Protein AF-A0A951CAH0-F1 (afdb_monomer_lite)

Foldseek 3Di:
DDDDDDDDDDDDDDDDDDDDDDDDDDDDDDDDDDDDDDDDDPPPPPPPPPPDDDDDDPDDDDPDDDDDDDDDDPVVVVVVVVVVVVSVVVVVVVVVVVVVVVVVVVVVVVVVVVVVVVVVVPPCVVVCVVFWDFCCCDDPNRHDRDIGGPPDDDFFDPPCPDQCSVVFQALGSEAEAPPQEAAPDPDDDPCQAFRREHQEYHEDYNETEGRQETCEYEYEYNEYEYHYHWYDPYDYHHYTYDD

pLDDT: mean 74.67, std 26.77, range [26.89, 98.25]

Radius of gyration: 37.33 Å; chains: 1; bounding box: 72×70×106 Å

Secondary structure (DSSP, 8-state):
--------------------------------------------TTS-----S-S--------PPPP------TTHHHHHHHHHHHHHHHHHHHHHHHHHHHHHHHHHHHHHHHHHHHHHHT-GGGGGTTTEEEE-S-BTTBPSPEEEE-SS------SSSSTTGGGS--S-S-EEES--PPPSSS----TTTSB--BS-EEESSS-EE-TT-BS-EEESBS-EE-STT-EE-SSBS-EE---

Sequence (243 aa):
MHERELNCATIEVVSKVGISGRAADGIKRGSQTEEKGCYWRIASSAILGCLMAVGLLVALIAPLPASADDDKDSGNGRRDNDKGIRAEIAALKGQVAALQEQVNSLQSSNTALQKQLATVQSNHALLLGPFVNVDPNPEIGVIGPNIIFSGANIHIISGSGATNDNNSPTGLGNLIIGYDEAPNFGMSLDPRSDRRGSHNLVIGPGNRFTQAAYGGFVAGSENTISSASTSVSGGWVNTASGI

Structure (mmCIF, N/CA/C/O backbone):
data_AF-A0A951CAH0-F1
#
_entry.id   AF-A0A951CAH0-F1
#
loop_
_atom_site.group_PDB
_atom_site.id
_atom_site.type_symbol
_atom_site.label_atom_id
_atom_site.label_alt_id
_atom_site.label_comp_id
_atom_site.label_asym_id
_atom_site.label_entity_id
_atom_site.label_seq_id
_atom_site.pdbx_PDB_ins_code
_atom_site.Cartn_x
_atom_site.Cartn_y
_atom_site.Cartn_z
_atom_site.occupancy
_atom_site.B_iso_or_equiv
_atom_site.auth_seq_id
_atom_site.auth_comp_id
_atom_site.auth_asym_id
_atom_site.auth_atom_id
_atom_site.pdbx_PDB_model_num
ATOM 1 N N . MET A 1 1 ? -37.965 -27.629 -26.214 1.00 39.66 1 MET A N 1
ATOM 2 C CA . MET A 1 1 ? -36.962 -28.691 -25.974 1.00 39.66 1 MET A CA 1
ATOM 3 C C . MET A 1 1 ? -36.264 -28.329 -24.675 1.00 39.66 1 MET A C 1
ATOM 5 O O . MET A 1 1 ? -35.582 -27.322 -24.657 1.00 39.66 1 MET A O 1
ATOM 9 N N . HIS A 1 2 ? -36.771 -28.816 -23.544 1.00 37.66 2 HIS A N 1
ATOM 10 C CA . HIS A 1 2 ? -36.252 -29.990 -22.823 1.00 37.66 2 HIS A CA 1
ATOM 11 C C . HIS A 1 2 ? -34.832 -29.777 -22.284 1.00 37.66 2 HIS A C 1
ATOM 13 O O . HIS A 1 2 ? -33.856 -29.874 -23.025 1.00 37.66 2 HIS A O 1
ATOM 19 N N . GLU A 1 3 ? -34.795 -29.500 -20.978 1.00 33.59 3 GLU A N 1
ATOM 20 C CA . GLU A 1 3 ? -33.656 -29.616 -20.070 1.00 33.59 3 GLU A CA 1
ATOM 21 C C . GLU A 1 3 ? -32.898 -30.930 -20.267 1.00 33.59 3 GLU A C 1
ATOM 23 O O . GLU A 1 3 ? -33.498 -31.967 -20.567 1.00 33.59 3 GLU A O 1
ATOM 28 N N . ARG A 1 4 ? -31.594 -30.900 -19.982 1.00 38.06 4 ARG A N 1
ATOM 29 C CA . ARG A 1 4 ? -30.907 -32.047 -19.388 1.00 38.06 4 ARG A CA 1
ATOM 30 C C . ARG A 1 4 ? -29.990 -31.567 -18.275 1.00 38.06 4 ARG A C 1
ATOM 32 O O . ARG A 1 4 ? -28.920 -31.019 -18.521 1.00 38.06 4 ARG A O 1
ATOM 39 N N . GLU A 1 5 ? -30.471 -31.794 -17.061 1.00 36.72 5 GLU A N 1
ATOM 40 C CA . GLU A 1 5 ? -29.681 -31.962 -15.852 1.00 36.72 5 GLU A CA 1
ATOM 41 C C . GLU A 1 5 ? -28.593 -33.025 -16.061 1.00 36.72 5 GLU A C 1
ATOM 43 O O . GLU A 1 5 ? -28.813 -34.041 -16.725 1.00 36.72 5 GLU A O 1
ATOM 48 N N . LEU A 1 6 ? -27.443 -32.832 -15.421 1.00 34.56 6 LEU A N 1
ATOM 49 C CA . LEU A 1 6 ? -26.524 -33.915 -15.089 1.00 34.56 6 LEU A CA 1
ATOM 50 C C . LEU A 1 6 ? -26.221 -33.830 -13.593 1.00 34.56 6 LEU A C 1
ATOM 52 O O . LEU A 1 6 ? -25.285 -33.167 -13.161 1.00 34.56 6 LEU A O 1
ATOM 56 N N . ASN A 1 7 ? -27.054 -34.523 -12.819 1.00 34.44 7 ASN A N 1
ATOM 57 C CA . ASN A 1 7 ? -26.707 -35.035 -11.501 1.00 34.44 7 ASN A CA 1
ATOM 58 C C . ASN A 1 7 ? -25.993 -36.382 -11.688 1.00 34.44 7 ASN A C 1
ATOM 60 O O . ASN A 1 7 ? -26.546 -37.285 -12.315 1.00 34.44 7 ASN A O 1
ATOM 64 N N . CYS A 1 8 ? -24.811 -36.559 -11.096 1.00 33.28 8 CYS A N 1
ATOM 65 C CA . CYS A 1 8 ? -24.335 -37.887 -10.713 1.00 33.28 8 CYS A CA 1
ATOM 66 C C . CYS A 1 8 ? -23.537 -37.806 -9.411 1.00 33.28 8 CYS A C 1
ATOM 68 O O . CYS A 1 8 ? -22.602 -37.021 -9.273 1.00 33.28 8 CYS A O 1
ATOM 70 N N . ALA A 1 9 ? -23.968 -38.627 -8.462 1.00 31.08 9 ALA A N 1
ATOM 71 C CA . ALA A 1 9 ? -23.491 -38.731 -7.100 1.00 31.08 9 ALA A CA 1
ATOM 72 C C . ALA A 1 9 ? -22.254 -39.644 -6.961 1.00 31.08 9 ALA A C 1
ATOM 74 O O . ALA A 1 9 ? -22.069 -40.576 -7.740 1.00 31.08 9 ALA A O 1
ATOM 75 N N . THR A 1 10 ? -21.471 -39.346 -5.918 1.00 30.11 10 THR A N 1
ATOM 76 C CA . THR A 1 10 ? -20.814 -40.236 -4.936 1.00 30.11 10 THR A CA 1
ATOM 77 C C . THR A 1 10 ? -20.144 -41.531 -5.397 1.00 30.11 10 THR A C 1
ATOM 79 O O . THR A 1 10 ? -20.847 -42.485 -5.701 1.00 30.11 10 THR A O 1
ATOM 82 N N . ILE A 1 11 ? -18.819 -41.633 -5.186 1.00 29.86 11 ILE A N 1
ATOM 83 C CA . ILE A 1 11 ? -18.153 -42.844 -4.658 1.00 29.86 11 ILE A CA 1
ATOM 84 C C . ILE A 1 11 ? -16.985 -42.422 -3.741 1.00 29.86 11 ILE A C 1
ATOM 86 O O . ILE A 1 11 ? -15.960 -41.930 -4.208 1.00 29.86 11 ILE A O 1
ATOM 90 N N . GLU A 1 12 ? -17.142 -42.634 -2.430 1.00 32.53 12 GLU A N 1
ATOM 91 C CA . GLU A 1 12 ? -16.032 -42.779 -1.479 1.00 32.53 12 GLU A CA 1
ATOM 92 C C . GLU A 1 12 ? -15.332 -44.126 -1.708 1.00 32.53 12 GLU A C 1
ATOM 94 O O . GLU A 1 12 ? -16.001 -45.157 -1.744 1.00 32.53 12 GLU A O 1
ATOM 99 N N . VAL A 1 13 ? -13.995 -44.145 -1.739 1.00 32.50 13 VAL A N 1
ATOM 100 C CA . VAL A 1 13 ? -13.214 -45.307 -1.281 1.00 32.50 13 VAL A CA 1
ATOM 101 C C . VAL A 1 13 ? -12.001 -44.814 -0.496 1.00 32.50 13 VAL A C 1
ATOM 103 O O . VAL A 1 13 ? -11.019 -44.315 -1.041 1.00 32.50 13 VAL A O 1
ATOM 106 N N . VAL A 1 14 ? -12.087 -45.001 0.818 1.00 31.14 14 VAL A N 1
ATOM 107 C CA . VAL A 1 14 ? -10.972 -45.009 1.764 1.00 31.14 14 VAL A CA 1
ATOM 108 C C . VAL A 1 14 ? -10.037 -46.174 1.427 1.00 31.14 14 VAL A C 1
ATOM 110 O O . VAL A 1 14 ? -10.465 -47.323 1.385 1.00 31.14 14 VAL A O 1
ATOM 113 N N . SER A 1 15 ? -8.742 -45.899 1.276 1.00 34.22 15 SER A N 1
ATOM 114 C CA . SER A 1 15 ? -7.688 -46.918 1.298 1.00 34.22 15 SER A CA 1
ATOM 115 C C . SER A 1 15 ? -6.613 -46.505 2.298 1.00 34.22 15 SER A C 1
ATOM 117 O O . SER A 1 15 ? -5.720 -45.708 2.016 1.00 34.22 15 SER A O 1
ATOM 119 N N . LYS A 1 16 ? -6.740 -47.068 3.499 1.00 33.31 16 LYS A N 1
ATOM 120 C CA . LYS A 1 16 ? -5.792 -47.001 4.606 1.00 33.31 16 LYS A CA 1
ATOM 121 C C . LYS A 1 16 ? -4.792 -48.145 4.431 1.00 33.31 16 LYS A C 1
ATOM 123 O O . LYS A 1 16 ? -5.162 -49.300 4.610 1.00 33.31 16 LYS A O 1
ATOM 128 N N . VAL A 1 17 ? -3.534 -47.836 4.127 1.00 36.50 17 VAL A N 1
ATOM 129 C CA . VAL A 1 17 ? -2.415 -48.776 4.294 1.00 36.50 17 VAL A CA 1
ATOM 130 C C . VAL A 1 17 ? -1.395 -48.111 5.198 1.00 36.50 17 VAL A C 1
ATOM 132 O O . VAL A 1 17 ? -0.822 -47.077 4.868 1.00 36.50 17 VAL A O 1
ATOM 135 N N . GLY A 1 18 ? -1.224 -48.698 6.376 1.00 29.86 18 GLY A N 1
ATOM 136 C CA . GLY A 1 18 ? -0.099 -48.423 7.248 1.00 29.86 18 GLY A CA 1
ATOM 137 C C . GLY A 1 18 ? 0.933 -49.544 7.183 1.00 29.86 18 GLY A C 1
ATOM 138 O O . GLY A 1 18 ? 0.663 -50.623 6.660 1.00 29.86 18 GLY A O 1
ATOM 139 N N . ILE A 1 19 ? 2.034 -49.261 7.880 1.00 32.41 19 ILE A N 1
ATOM 140 C CA . ILE A 1 19 ? 2.969 -50.157 8.581 1.00 32.41 19 ILE A CA 1
ATOM 141 C C . ILE A 1 19 ? 4.416 -50.111 8.060 1.00 32.41 19 ILE A C 1
ATOM 143 O O . ILE A 1 19 ? 4.702 -50.326 6.889 1.00 32.41 19 ILE A O 1
ATOM 147 N N . SER A 1 20 ? 5.298 -49.962 9.062 1.00 31.41 20 SER A N 1
ATOM 148 C CA . SER A 1 20 ? 6.744 -50.220 9.124 1.00 31.41 20 SER A CA 1
ATOM 149 C C . SER A 1 20 ? 7.619 -48.991 8.843 1.00 31.41 20 SER A C 1
ATOM 151 O O . SER A 1 20 ? 7.708 -48.542 7.715 1.00 31.41 20 SER A O 1
ATOM 153 N N . GLY A 1 21 ? 8.306 -48.349 9.793 1.00 28.53 21 GLY A N 1
ATOM 154 C CA . GLY A 1 21 ? 8.792 -48.772 11.105 1.00 28.53 21 GLY A CA 1
ATOM 155 C C . GLY A 1 21 ? 10.308 -48.983 11.059 1.00 28.53 21 GLY A C 1
ATOM 156 O O . GLY A 1 21 ? 10.744 -50.014 10.567 1.00 28.53 21 GLY A O 1
ATOM 157 N N . ARG A 1 22 ? 11.105 -48.051 11.608 1.00 31.14 22 ARG A N 1
ATOM 158 C CA . ARG A 1 22 ? 12.263 -48.369 12.467 1.00 31.14 22 ARG A CA 1
ATOM 159 C C . ARG A 1 22 ? 12.876 -47.129 13.109 1.00 31.14 22 ARG A C 1
ATOM 161 O O . ARG A 1 22 ? 12.994 -46.080 12.492 1.00 31.14 22 ARG A O 1
ATOM 168 N N . ALA A 1 23 ? 13.220 -47.328 14.372 1.00 30.50 23 ALA A N 1
ATOM 169 C CA . ALA A 1 23 ? 13.783 -46.394 15.326 1.00 30.50 23 ALA A CA 1
ATOM 170 C C . ALA A 1 23 ? 15.325 -46.429 15.349 1.00 30.50 23 ALA A C 1
ATOM 172 O O . ALA A 1 23 ? 15.935 -47.266 14.682 1.00 30.50 23 ALA A O 1
ATOM 173 N N . ALA A 1 24 ? 15.865 -45.598 16.252 1.00 34.78 24 ALA A N 1
ATOM 174 C CA . ALA A 1 24 ? 17.258 -45.342 16.642 1.00 34.78 24 ALA A CA 1
ATOM 175 C C . ALA A 1 24 ? 17.880 -44.146 15.885 1.00 34.78 24 ALA A C 1
ATOM 177 O O . ALA A 1 24 ? 17.742 -44.040 14.677 1.00 34.78 24 ALA A O 1
ATOM 178 N N . ASP A 1 25 ? 18.542 -43.179 16.513 1.00 31.28 25 ASP A N 1
ATOM 179 C CA . ASP A 1 25 ? 19.133 -43.167 17.848 1.00 31.28 25 ASP A CA 1
ATOM 180 C C . ASP A 1 25 ? 19.305 -41.721 18.348 1.00 31.28 25 ASP A C 1
ATOM 182 O O . ASP A 1 25 ? 19.378 -40.773 17.564 1.00 31.28 25 ASP A O 1
ATOM 186 N N . GLY A 1 26 ? 19.308 -41.555 19.667 1.00 30.44 26 GLY A N 1
ATOM 187 C CA . GLY A 1 26 ? 19.272 -40.265 20.340 1.00 30.44 26 GLY A CA 1
ATOM 188 C C . GLY A 1 26 ? 20.632 -39.585 20.464 1.00 30.44 26 GLY A C 1
ATOM 189 O O . GLY A 1 26 ? 21.634 -40.208 20.791 1.00 30.44 26 GLY A O 1
ATOM 190 N N . ILE A 1 27 ? 20.631 -38.255 20.362 1.00 32.53 27 ILE A N 1
ATOM 191 C CA . ILE A 1 27 ? 21.624 -37.415 21.035 1.00 32.53 27 ILE A CA 1
ATOM 192 C C . ILE A 1 27 ? 20.869 -36.307 21.771 1.00 32.53 27 ILE A C 1
ATOM 194 O O . ILE A 1 27 ? 20.443 -35.310 21.196 1.00 32.53 27 ILE A O 1
ATOM 198 N N . LYS A 1 28 ? 20.707 -36.504 23.084 1.00 32.84 28 LYS A N 1
ATOM 199 C CA . LYS A 1 28 ? 20.436 -35.427 24.038 1.00 32.84 28 LYS A CA 1
ATOM 200 C C . LYS A 1 28 ? 21.717 -34.616 24.221 1.00 32.84 28 LYS A C 1
ATOM 202 O O . LYS A 1 28 ? 22.725 -35.170 24.649 1.00 32.84 28 LYS A O 1
ATOM 207 N N . ARG A 1 29 ? 21.640 -33.302 24.031 1.00 32.47 29 ARG A N 1
ATOM 208 C CA . ARG A 1 29 ? 22.384 -32.325 24.835 1.00 32.47 29 ARG A CA 1
ATOM 209 C C . ARG A 1 29 ? 21.555 -31.043 24.923 1.00 32.47 29 ARG A C 1
ATOM 211 O O . ARG A 1 29 ? 21.168 -30.491 23.901 1.00 32.47 29 ARG A O 1
ATOM 218 N N . GLY A 1 30 ? 21.248 -30.629 26.158 1.00 28.59 30 GLY A N 1
ATOM 219 C CA . GLY A 1 30 ? 20.847 -29.253 26.471 1.00 28.59 30 GLY A CA 1
ATOM 220 C C . GLY A 1 30 ? 21.982 -28.285 26.111 1.00 28.59 30 GLY A C 1
ATOM 221 O O . GLY A 1 30 ? 23.081 -28.719 25.784 1.00 28.59 30 GLY A O 1
ATOM 222 N N . SER A 1 31 ? 21.815 -26.973 26.133 1.00 28.41 31 SER A N 1
ATOM 223 C CA . SER A 1 31 ? 20.885 -26.147 26.892 1.00 28.41 31 SER A CA 1
ATOM 224 C C . SER A 1 31 ? 20.985 -24.711 26.366 1.00 28.41 31 SER A C 1
ATOM 226 O O . SER A 1 31 ? 22.074 -24.287 26.001 1.00 28.41 31 SER A O 1
ATOM 228 N N . GLN A 1 32 ? 19.871 -23.986 26.482 1.00 29.67 32 GLN A N 1
ATOM 229 C CA . GLN A 1 32 ? 19.774 -22.545 26.750 1.00 29.67 32 GLN A CA 1
ATOM 230 C C . GLN A 1 32 ? 20.146 -21.507 25.668 1.00 29.67 32 GLN A C 1
ATOM 232 O O . GLN A 1 32 ? 21.260 -21.437 25.169 1.00 29.67 32 GLN A O 1
ATOM 237 N N . THR A 1 33 ? 19.153 -20.620 25.480 1.00 28.58 33 THR A N 1
ATOM 238 C CA . THR A 1 33 ? 19.235 -19.159 25.272 1.00 28.58 33 THR A CA 1
ATOM 239 C C . THR A 1 33 ? 19.921 -18.643 24.008 1.00 28.58 33 THR A C 1
ATOM 241 O O . THR A 1 33 ? 21.136 -18.644 23.911 1.00 28.58 33 THR A O 1
ATOM 244 N N . GLU A 1 34 ? 19.148 -18.071 23.084 1.00 29.45 34 GLU A N 1
ATOM 245 C CA . GLU A 1 34 ? 18.800 -16.640 23.096 1.00 29.45 34 GLU A CA 1
ATOM 246 C C . GLU A 1 34 ? 17.811 -16.345 21.955 1.00 29.45 34 GLU A C 1
ATOM 248 O O . GLU A 1 34 ? 18.095 -16.544 20.775 1.00 29.45 34 GLU A O 1
ATOM 253 N N . GLU A 1 35 ? 16.622 -15.868 22.323 1.00 34.69 35 GLU A N 1
ATOM 254 C CA . GLU A 1 35 ? 15.674 -15.232 21.413 1.00 34.69 35 GLU A CA 1
ATOM 255 C C . GLU A 1 35 ? 16.240 -13.897 20.923 1.00 34.69 35 GLU A C 1
ATOM 257 O O . GLU A 1 35 ? 16.514 -13.019 21.741 1.00 34.69 35 GLU A O 1
ATOM 262 N N . LYS A 1 36 ? 16.316 -13.692 19.602 1.00 32.59 36 LYS A N 1
ATOM 263 C CA . LYS A 1 36 ? 16.315 -12.350 18.992 1.00 32.59 36 LYS A CA 1
ATOM 264 C C . LYS A 1 36 ? 15.490 -12.338 17.705 1.00 32.59 36 LYS A C 1
ATOM 266 O O . LYS A 1 36 ? 16.023 -12.329 16.602 1.00 32.59 36 LYS A O 1
ATOM 271 N N . GLY A 1 37 ? 14.168 -12.320 17.869 1.00 31.92 37 GLY A N 1
ATOM 272 C CA . GLY A 1 37 ? 13.221 -11.889 16.840 1.00 31.92 37 GLY A CA 1
ATOM 273 C C . GLY A 1 37 ? 12.954 -10.392 16.988 1.00 31.92 37 GLY A C 1
ATOM 274 O O . GLY A 1 37 ? 12.291 -9.964 17.930 1.00 31.92 37 GLY A O 1
ATOM 275 N N . CYS A 1 38 ? 13.522 -9.591 16.088 1.00 30.30 38 CYS A N 1
ATOM 276 C CA . CYS A 1 38 ? 13.451 -8.135 16.107 1.00 30.30 38 CYS A CA 1
ATOM 277 C C . CYS A 1 38 ? 12.136 -7.606 15.495 1.00 30.30 38 CYS A C 1
ATOM 279 O O . CYS A 1 38 ? 11.861 -7.833 14.324 1.00 30.30 38 CYS A O 1
ATOM 281 N N . TYR A 1 39 ? 11.414 -6.803 16.282 1.00 31.98 39 TYR A N 1
ATOM 282 C CA . TYR A 1 39 ? 10.798 -5.521 15.903 1.00 31.98 39 TYR A CA 1
ATOM 283 C C . TYR A 1 39 ? 9.806 -5.478 14.723 1.00 31.98 39 TYR A C 1
ATOM 285 O O . TYR A 1 39 ? 10.154 -5.099 13.609 1.00 31.98 39 TYR A O 1
ATOM 293 N N . TRP A 1 40 ? 8.515 -5.599 15.047 1.00 26.89 40 TRP A N 1
ATOM 294 C CA . TRP A 1 40 ? 7.476 -4.745 14.455 1.00 26.89 40 TRP A CA 1
ATOM 295 C C . TRP A 1 40 ? 6.919 -3.822 15.544 1.00 26.89 40 TRP A C 1
ATOM 297 O O . TRP A 1 40 ? 6.030 -4.175 16.315 1.00 26.89 40 TRP A O 1
ATOM 307 N N . ARG A 1 41 ? 7.498 -2.620 15.641 1.00 33.59 41 ARG A N 1
ATOM 308 C CA . ARG A 1 41 ? 6.931 -1.512 16.416 1.00 33.59 41 ARG A CA 1
ATOM 309 C C . ARG A 1 41 ? 5.814 -0.888 15.590 1.00 33.59 41 ARG A C 1
ATOM 311 O O . ARG A 1 41 ? 6.070 0.035 14.824 1.00 33.59 41 ARG A O 1
ATOM 318 N N . ILE A 1 42 ? 4.579 -1.331 15.793 1.00 36.06 42 ILE A N 1
ATOM 319 C CA . ILE A 1 42 ? 3.448 -0.421 15.611 1.00 36.06 42 ILE A CA 1
ATOM 320 C C . ILE A 1 42 ? 3.319 0.337 16.925 1.00 36.06 42 ILE A C 1
ATOM 322 O O . ILE A 1 42 ? 2.874 -0.180 17.949 1.00 36.06 42 ILE A O 1
ATOM 326 N N . ALA A 1 43 ? 3.814 1.570 16.897 1.00 33.84 43 ALA A N 1
ATOM 327 C CA . ALA A 1 43 ? 3.567 2.555 17.925 1.00 33.84 43 ALA A CA 1
ATOM 328 C C . ALA A 1 43 ? 2.052 2.785 18.025 1.00 33.84 43 ALA A C 1
ATOM 330 O O . ALA A 1 43 ? 1.439 3.431 17.183 1.00 33.84 43 ALA A O 1
ATOM 331 N N . SER A 1 44 ? 1.440 2.233 19.064 1.00 32.59 44 SER A N 1
ATOM 332 C CA . SER A 1 44 ? 0.148 2.678 19.596 1.00 32.59 44 SER A CA 1
ATOM 333 C C . SER A 1 44 ? 0.173 2.546 21.118 1.00 32.59 44 SER A C 1
ATOM 335 O O . SER A 1 44 ? -0.732 2.030 21.766 1.00 32.59 44 SER A O 1
ATOM 337 N N . SER A 1 45 ? 1.268 3.025 21.706 1.00 33.22 45 SER A N 1
ATOM 338 C CA . SER A 1 45 ? 1.421 3.228 23.143 1.00 33.22 45 SER A CA 1
ATOM 339 C C . SER A 1 45 ? 0.734 4.538 23.531 1.00 33.22 45 SER A C 1
ATOM 341 O O . SER A 1 45 ? 1.393 5.535 23.797 1.00 33.22 45 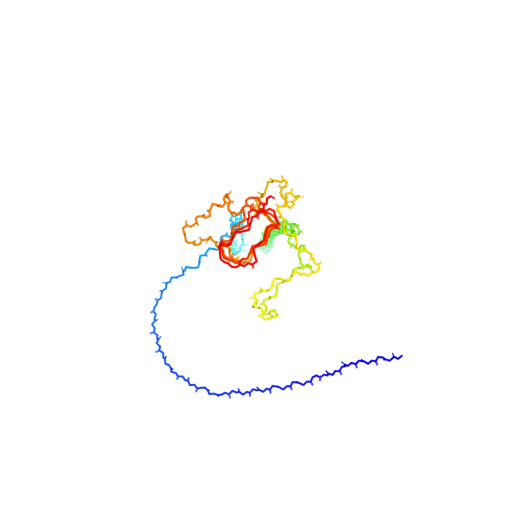SER A O 1
ATOM 343 N N . ALA A 1 46 ? -0.599 4.553 23.503 1.00 35.62 46 ALA A N 1
ATOM 344 C CA . ALA A 1 46 ? -1.384 5.638 24.102 1.00 35.62 46 ALA A CA 1
ATOM 345 C C . ALA A 1 46 ? -2.757 5.208 24.646 1.00 35.62 46 ALA A C 1
ATOM 347 O O . ALA A 1 46 ? -3.455 6.042 25.210 1.00 35.62 46 ALA A O 1
ATOM 348 N N . ILE A 1 47 ? -3.164 3.935 24.533 1.00 41.94 47 ILE A N 1
ATOM 349 C CA . ILE A 1 47 ? -4.459 3.478 25.078 1.00 41.94 47 ILE A CA 1
ATOM 350 C C . ILE A 1 47 ? -4.330 2.100 25.753 1.00 41.94 47 ILE A C 1
ATOM 352 O O . ILE A 1 47 ? -5.177 1.230 25.608 1.00 41.94 47 ILE A O 1
ATOM 356 N N . LEU A 1 48 ? -3.253 1.898 26.519 1.00 32.59 48 LEU A N 1
ATOM 357 C CA . LEU A 1 48 ? -3.169 0.828 27.530 1.00 32.59 48 LEU A CA 1
ATOM 358 C C . LEU A 1 48 ? -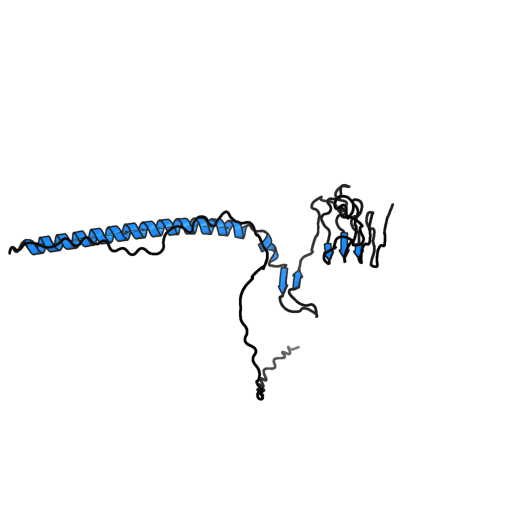3.235 1.413 28.952 1.00 32.59 48 LEU A C 1
ATOM 360 O O . LEU A 1 48 ? -2.636 0.909 29.893 1.00 32.59 48 LEU A O 1
ATOM 364 N N . GLY A 1 49 ? -3.946 2.530 29.097 1.00 37.34 49 GLY A N 1
ATOM 365 C CA . GLY A 1 49 ? -4.155 3.220 30.362 1.00 37.34 49 GLY A CA 1
ATOM 366 C C . GLY A 1 49 ? -5.625 3.225 30.739 1.00 37.34 49 GLY A C 1
ATOM 367 O O . GLY A 1 49 ? -6.213 4.292 30.745 1.00 37.34 49 GLY A O 1
ATOM 368 N N . CYS A 1 50 ? -6.218 2.049 30.965 1.00 35.41 50 CYS A N 1
ATOM 369 C CA . CYS A 1 50 ? -7.438 1.833 31.766 1.00 35.41 50 CYS A CA 1
ATOM 370 C C . CYS A 1 50 ? -7.700 0.320 31.899 1.00 35.41 50 CYS A C 1
ATOM 372 O O . CYS A 1 50 ? -8.761 -0.188 31.560 1.00 35.41 50 CYS A O 1
ATOM 374 N N . LEU A 1 51 ? -6.698 -0.424 32.369 1.00 34.31 51 LEU A N 1
ATOM 375 C CA . LEU A 1 51 ? -6.878 -1.780 32.901 1.00 34.31 51 LEU A CA 1
ATOM 376 C C . LEU A 1 51 ? -6.596 -1.725 34.404 1.00 34.31 51 LEU A C 1
ATOM 378 O O . LEU A 1 51 ? -5.783 -2.460 34.945 1.00 34.31 51 LEU A O 1
ATOM 382 N N . MET A 1 52 ? -7.219 -0.753 35.066 1.00 47.25 52 MET A N 1
ATOM 383 C CA . MET A 1 52 ? -7.173 -0.613 36.511 1.00 47.25 52 MET A CA 1
ATOM 384 C C . MET A 1 52 ? -8.602 -0.657 37.016 1.00 47.25 52 MET A C 1
ATOM 386 O O . MET A 1 52 ? -9.419 0.180 36.645 1.00 47.25 52 MET A O 1
ATOM 390 N N . ALA A 1 53 ? -8.828 -1.635 37.889 1.00 40.50 53 ALA A N 1
ATOM 391 C CA . ALA A 1 53 ? -10.027 -1.851 38.678 1.00 40.50 53 ALA A CA 1
ATOM 392 C C . ALA A 1 53 ? -11.209 -2.447 37.889 1.00 40.50 53 ALA A C 1
ATOM 394 O O . ALA A 1 53 ? -11.928 -1.781 37.160 1.00 40.50 53 ALA A O 1
ATOM 395 N N . VAL A 1 54 ? -11.471 -3.735 38.078 1.00 44.50 54 VAL A N 1
ATOM 396 C CA . VAL A 1 54 ? -12.300 -4.232 39.188 1.00 44.50 54 VAL A CA 1
ATOM 397 C C . VAL A 1 54 ? -12.642 -5.673 38.828 1.00 44.50 54 VAL A C 1
ATOM 399 O O . VAL A 1 54 ? -13.550 -5.960 38.055 1.00 44.50 54 VAL A O 1
ATOM 402 N N . GLY A 1 55 ? -11.889 -6.600 39.394 1.00 46.53 55 GLY A N 1
ATOM 403 C CA . GLY A 1 55 ? -12.204 -8.012 39.332 1.00 46.53 55 GLY A CA 1
ATOM 404 C C . GLY A 1 55 ? -11.606 -8.646 40.563 1.00 46.53 55 GLY A C 1
ATOM 405 O O . GLY A 1 55 ? -10.398 -8.828 40.617 1.00 46.53 55 GLY A O 1
ATOM 406 N N . LEU A 1 56 ? -12.473 -8.957 41.525 1.00 45.53 56 LEU A N 1
ATOM 407 C CA . LEU A 1 56 ? -12.184 -9.703 42.747 1.00 45.53 56 LEU A CA 1
ATOM 408 C C . LEU A 1 56 ? -11.649 -8.885 43.939 1.00 45.53 56 LEU A C 1
ATOM 410 O O . LEU A 1 56 ? -10.458 -8.838 44.224 1.00 45.53 56 LEU A O 1
ATOM 414 N N . LEU A 1 57 ? -12.582 -8.375 44.744 1.00 35.78 57 LEU A N 1
ATOM 415 C CA . LEU A 1 57 ? -12.483 -8.545 46.191 1.00 35.78 57 LEU A CA 1
ATOM 416 C C . LEU A 1 57 ? -13.883 -8.823 46.743 1.00 35.78 57 LEU A C 1
ATOM 418 O O . LEU A 1 57 ? -14.647 -7.926 47.085 1.00 35.78 57 LEU A O 1
ATOM 422 N N . VAL A 1 58 ? -14.217 -10.110 46.810 1.00 47.28 58 VAL A N 1
ATOM 423 C CA . VAL A 1 58 ? -15.148 -10.600 47.823 1.00 47.28 58 VAL A CA 1
ATOM 424 C C . VAL A 1 58 ? -14.440 -10.382 49.158 1.00 47.28 58 VAL A C 1
ATOM 426 O O . VAL A 1 58 ? -13.544 -11.139 49.513 1.00 47.28 58 VAL A O 1
ATOM 429 N N . ALA A 1 59 ? -14.797 -9.326 49.879 1.00 34.47 59 ALA A N 1
ATOM 430 C CA . ALA A 1 59 ? -14.480 -9.206 51.293 1.00 34.47 59 ALA A CA 1
ATOM 431 C C . ALA A 1 59 ? -15.793 -8.976 52.033 1.00 34.47 59 ALA A C 1
ATOM 433 O O . ALA A 1 59 ? -16.298 -7.860 52.133 1.00 34.47 59 ALA A O 1
ATOM 434 N N . LEU A 1 60 ? -16.353 -10.092 52.507 1.00 45.59 60 LEU A N 1
ATOM 435 C CA . LEU A 1 60 ? -17.287 -10.117 53.619 1.00 45.59 60 LEU A CA 1
ATOM 436 C C . LEU A 1 60 ? -16.763 -9.183 54.714 1.00 45.59 60 LEU A C 1
ATOM 438 O O . LEU A 1 60 ? -15.754 -9.482 55.347 1.00 45.59 60 LEU A O 1
ATOM 442 N N . ILE A 1 61 ? -17.480 -8.103 54.990 1.00 40.94 61 ILE A N 1
ATOM 443 C CA . ILE A 1 61 ? -17.449 -7.490 56.313 1.00 40.94 61 ILE A CA 1
ATOM 444 C C . ILE A 1 61 ? -18.901 -7.383 56.755 1.00 40.94 61 ILE A C 1
ATOM 446 O O . ILE A 1 61 ? -19.560 -6.362 56.592 1.00 40.94 61 ILE A O 1
ATOM 450 N N . ALA A 1 62 ? -19.413 -8.497 57.273 1.00 43.59 62 ALA A N 1
ATOM 451 C CA . ALA A 1 62 ? -20.542 -8.465 58.183 1.00 43.59 62 ALA A CA 1
ATOM 452 C C . ALA A 1 62 ? -19.967 -8.221 59.586 1.00 43.59 62 ALA A C 1
ATOM 454 O O . ALA A 1 62 ? -19.223 -9.073 60.078 1.00 43.59 62 ALA A O 1
ATOM 455 N N . PRO A 1 63 ? -20.276 -7.103 60.264 1.00 39.97 63 PRO A N 1
ATOM 456 C CA . PRO A 1 63 ? -20.096 -7.044 61.701 1.00 39.97 63 PRO A CA 1
ATOM 457 C C . PRO A 1 63 ? -21.188 -7.931 62.309 1.00 39.97 63 PRO A C 1
ATOM 459 O O . PRO A 1 63 ? -22.361 -7.559 62.308 1.00 39.97 63 PRO A O 1
ATOM 462 N N . LEU A 1 64 ? -20.818 -9.119 62.793 1.00 41.88 64 LEU A N 1
ATOM 463 C CA . LEU A 1 64 ? -21.636 -9.831 63.773 1.00 41.88 64 LEU A CA 1
ATOM 464 C C . LEU A 1 64 ? -21.670 -8.979 65.054 1.00 41.88 64 LEU A C 1
ATOM 466 O O . LEU A 1 64 ? -20.602 -8.732 65.619 1.00 41.88 64 LEU A O 1
ATOM 470 N N . PRO A 1 65 ? -22.836 -8.541 65.560 1.00 43.94 65 PRO A N 1
ATOM 471 C CA . PRO A 1 65 ? -22.911 -8.078 66.933 1.00 43.94 65 PRO A CA 1
ATOM 472 C C . PRO A 1 65 ? -22.825 -9.297 67.859 1.00 43.94 65 PRO A C 1
ATOM 474 O O . PRO A 1 65 ? -23.665 -10.195 67.820 1.00 43.94 65 PRO A O 1
ATOM 477 N N . ALA A 1 66 ? -21.764 -9.322 68.664 1.00 38.72 66 ALA A N 1
ATOM 478 C CA . ALA A 1 66 ? -21.574 -10.250 69.766 1.00 38.72 66 ALA A CA 1
ATOM 479 C C . ALA A 1 66 ? -22.774 -10.199 70.728 1.00 38.72 66 ALA A C 1
ATOM 481 O O . ALA A 1 66 ? -23.220 -9.120 71.118 1.00 38.72 66 ALA A O 1
ATOM 482 N N . SER A 1 67 ? -23.289 -11.370 71.103 1.00 50.09 67 SER A N 1
ATOM 483 C CA . SER A 1 67 ? -24.314 -11.522 72.134 1.00 50.09 67 SER A CA 1
ATOM 484 C C . SER A 1 67 ? -23.671 -11.610 73.518 1.00 50.09 67 SER A C 1
ATOM 486 O O . SER A 1 67 ? -22.843 -12.492 73.744 1.00 50.09 67 SER A O 1
ATOM 488 N N . ALA A 1 68 ? -24.113 -10.771 74.448 1.00 49.97 68 ALA A N 1
ATOM 489 C CA . ALA A 1 68 ? -24.105 -11.058 75.879 1.00 49.97 68 ALA A CA 1
ATOM 490 C C . ALA A 1 68 ? -25.247 -10.260 76.524 1.00 49.97 68 ALA A C 1
ATOM 492 O O . ALA A 1 68 ? -25.212 -9.031 76.539 1.00 49.97 68 ALA A O 1
ATOM 493 N N . ASP A 1 69 ? -26.332 -10.954 76.864 1.00 44.09 69 ASP A N 1
ATOM 494 C CA . ASP A 1 69 ? -26.836 -11.101 78.237 1.00 44.09 69 ASP A CA 1
ATOM 495 C C . ASP A 1 69 ? -28.316 -11.507 78.238 1.00 44.09 69 ASP A C 1
ATOM 497 O O . ASP A 1 69 ? -29.151 -10.987 77.492 1.00 44.09 69 ASP A O 1
ATOM 501 N N . ASP A 1 70 ? -28.581 -12.512 79.069 1.00 63.53 70 ASP A N 1
ATOM 502 C CA . ASP A 1 70 ? -29.871 -13.111 79.377 1.00 63.53 70 ASP A CA 1
ATOM 503 C C . ASP A 1 70 ? -30.847 -12.081 79.963 1.00 63.53 70 ASP A C 1
ATOM 505 O O . ASP A 1 70 ? -30.511 -11.417 80.937 1.00 63.53 70 ASP A O 1
ATOM 509 N N . ASP A 1 71 ? -32.087 -12.020 79.462 1.00 44.12 71 ASP A N 1
ATOM 510 C CA . ASP A 1 71 ? -33.242 -12.057 80.367 1.00 44.12 71 ASP A CA 1
ATOM 511 C C . ASP A 1 71 ? -34.565 -12.355 79.651 1.00 44.12 71 ASP A C 1
ATOM 513 O O . ASP A 1 71 ? -34.815 -11.970 78.503 1.00 44.12 71 ASP A O 1
ATOM 517 N N . LYS A 1 72 ? -35.429 -13.089 80.353 1.00 58.69 72 LYS A N 1
ATOM 518 C CA . LYS A 1 72 ? -36.729 -13.539 79.856 1.00 58.69 72 LYS A CA 1
ATOM 519 C C . LYS A 1 72 ? -37.727 -12.387 79.842 1.00 58.69 72 LYS A C 1
ATOM 521 O O . LYS A 1 72 ? -38.268 -12.031 80.881 1.00 58.69 72 LYS A O 1
ATOM 526 N N . ASP A 1 73 ? -38.079 -11.900 78.658 1.00 49.25 73 ASP A N 1
ATOM 527 C CA . ASP A 1 73 ? -39.315 -11.143 78.486 1.00 49.25 73 ASP A CA 1
ATOM 528 C C . ASP A 1 73 ? -39.881 -11.335 77.076 1.00 49.25 73 ASP A C 1
ATOM 530 O O . ASP A 1 73 ? -39.163 -11.320 76.075 1.00 49.25 73 ASP A O 1
ATOM 534 N N . SER A 1 74 ? -41.196 -11.508 76.978 1.00 54.66 74 SER A N 1
ATOM 535 C CA . SER A 1 74 ? -41.911 -11.813 75.727 1.00 54.66 74 SER A CA 1
ATOM 536 C C . SER A 1 74 ? -41.849 -10.654 74.711 1.00 54.66 74 SER A C 1
ATOM 538 O O . SER A 1 74 ? -42.247 -10.802 73.556 1.00 54.66 74 SER A O 1
ATOM 540 N N . GLY A 1 75 ? -41.305 -9.503 75.122 1.00 55.31 75 GLY A N 1
ATOM 541 C CA . GLY A 1 75 ? -40.934 -8.377 74.264 1.00 55.31 75 GLY A CA 1
ATOM 542 C C . GLY A 1 75 ? -39.576 -8.512 73.555 1.00 55.31 75 GLY A C 1
ATOM 543 O O . GLY A 1 75 ? -39.303 -7.723 72.649 1.00 55.31 75 GLY A O 1
ATOM 544 N N . ASN A 1 76 ? -38.736 -9.492 73.915 1.00 56.50 76 ASN A N 1
ATOM 545 C CA . ASN A 1 76 ? -37.390 -9.652 73.351 1.00 56.50 76 ASN A CA 1
ATOM 546 C C . ASN A 1 76 ? -37.409 -10.247 71.931 1.00 56.50 76 ASN A C 1
ATOM 548 O O . ASN A 1 76 ? -36.773 -9.708 71.032 1.00 56.50 76 ASN A O 1
ATOM 552 N N . GLY A 1 77 ? -38.262 -11.246 71.664 1.00 62.66 77 GLY A N 1
ATOM 553 C CA . GLY A 1 77 ? -38.372 -11.855 70.327 1.00 62.66 77 GLY A CA 1
ATOM 554 C C . GLY A 1 77 ? -38.820 -10.876 69.232 1.00 62.66 77 GLY A C 1
ATOM 555 O O . GLY A 1 77 ? -38.348 -10.938 68.102 1.00 62.66 77 GLY A O 1
ATOM 556 N N . ARG A 1 78 ? -39.680 -9.903 69.566 1.00 69.44 78 ARG A N 1
ATOM 557 C CA . ARG A 1 78 ? -40.083 -8.843 68.624 1.00 69.44 78 ARG A CA 1
ATOM 558 C C . ARG A 1 78 ? -38.937 -7.864 68.343 1.00 69.44 78 ARG A C 1
ATOM 560 O O . ARG A 1 78 ? -38.771 -7.443 67.206 1.00 69.44 78 ARG A O 1
ATOM 567 N N . ARG A 1 79 ? -38.123 -7.547 69.357 1.00 69.94 79 ARG A N 1
ATOM 568 C CA . ARG A 1 79 ? -36.930 -6.699 69.206 1.00 69.94 79 ARG A CA 1
ATOM 569 C C . ARG A 1 79 ? -35.828 -7.396 68.413 1.00 69.94 79 ARG A C 1
ATOM 571 O O . ARG A 1 79 ? -35.167 -6.738 67.619 1.00 69.94 79 ARG A O 1
ATOM 578 N N . ASP A 1 80 ? -35.637 -8.697 68.596 1.00 74.00 80 ASP A N 1
ATOM 579 C CA . ASP A 1 80 ? -34.619 -9.459 67.870 1.00 74.00 80 ASP A CA 1
ATOM 580 C C . ASP A 1 80 ? -35.002 -9.667 66.397 1.00 74.00 80 ASP A C 1
ATOM 582 O O . ASP A 1 80 ? -34.157 -9.494 65.518 1.00 74.00 80 ASP A O 1
ATOM 586 N N . ASN A 1 81 ? -36.290 -9.879 66.103 1.00 80.31 81 ASN A N 1
ATOM 587 C CA . ASN A 1 81 ? -36.808 -9.865 64.730 1.00 80.31 81 ASN A CA 1
ATOM 588 C C . ASN A 1 81 ? -36.616 -8.491 64.059 1.00 80.31 81 ASN A C 1
ATOM 590 O O . ASN A 1 81 ? -36.159 -8.417 62.919 1.00 80.31 81 ASN A O 1
ATOM 594 N N . ASP A 1 82 ? -36.888 -7.393 64.774 1.00 82.31 82 ASP A N 1
ATOM 595 C CA . ASP A 1 82 ? -36.661 -6.034 64.265 1.00 82.31 82 ASP A CA 1
ATOM 596 C C . ASP A 1 82 ? -35.169 -5.748 64.012 1.00 82.31 82 ASP A C 1
ATOM 598 O O . ASP A 1 82 ? -34.827 -5.054 63.050 1.00 82.31 82 ASP A O 1
ATOM 602 N N . LYS A 1 83 ? -34.261 -6.278 64.845 1.00 80.56 83 LYS A N 1
ATOM 603 C CA . LYS A 1 83 ? -32.806 -6.192 64.618 1.00 80.56 83 LYS A CA 1
ATOM 604 C C . LYS A 1 83 ? -32.388 -6.979 63.370 1.00 80.56 83 LYS A C 1
ATOM 606 O O . LYS A 1 83 ? -31.619 -6.449 62.570 1.00 80.56 83 LYS A O 1
ATOM 611 N N . GLY A 1 84 ? -32.912 -8.192 63.180 1.00 86.94 84 GLY A N 1
ATOM 612 C CA . GLY A 1 84 ? -32.640 -9.029 62.005 1.00 86.94 84 GLY A CA 1
ATOM 613 C C . GLY A 1 84 ? -33.084 -8.372 60.695 1.00 86.94 84 GLY A C 1
ATOM 614 O O . GLY A 1 84 ? -32.285 -8.218 59.774 1.00 86.94 84 GLY A O 1
ATOM 615 N N . ILE A 1 85 ? -34.316 -7.858 60.652 1.00 91.19 85 ILE A N 1
ATOM 616 C CA . ILE A 1 85 ? -34.855 -7.142 59.483 1.00 91.19 85 ILE A CA 1
ATOM 617 C C . ILE A 1 85 ? -34.016 -5.893 59.163 1.00 91.19 85 ILE A C 1
ATOM 619 O O . ILE A 1 85 ? -33.724 -5.610 58.001 1.00 91.19 85 ILE A O 1
ATOM 623 N N . ARG A 1 86 ? -33.576 -5.138 60.180 1.00 89.94 86 ARG A N 1
ATOM 624 C CA . ARG A 1 86 ? -32.693 -3.974 59.976 1.00 89.94 86 ARG A CA 1
ATOM 625 C C . ARG A 1 86 ? -31.340 -4.367 59.378 1.00 89.94 86 ARG A C 1
ATOM 627 O O . ARG A 1 86 ? -30.826 -3.623 58.542 1.00 89.94 86 ARG A O 1
ATOM 634 N N . ALA A 1 87 ? -30.783 -5.509 59.781 1.00 89.44 87 ALA A N 1
ATOM 635 C CA . ALA A 1 87 ? -29.536 -6.030 59.228 1.00 89.44 87 ALA A CA 1
ATOM 636 C C . ALA A 1 87 ? -29.696 -6.454 57.756 1.00 89.44 87 ALA A C 1
ATOM 638 O O . ALA A 1 87 ? -28.873 -6.074 56.924 1.00 89.44 87 ALA A O 1
ATOM 639 N N . GLU A 1 88 ? -30.782 -7.147 57.405 1.00 94.25 88 GLU A N 1
ATOM 640 C CA . GLU A 1 88 ? -31.091 -7.501 56.010 1.00 94.25 88 GLU A CA 1
ATOM 641 C C . GLU A 1 88 ? -31.298 -6.264 55.129 1.00 94.25 88 GLU A C 1
ATOM 643 O O . GLU A 1 88 ? -30.754 -6.189 54.030 1.00 94.25 88 GLU A O 1
ATOM 648 N N . ILE A 1 89 ? -32.009 -5.244 55.622 1.00 93.81 89 ILE A N 1
ATOM 649 C CA . ILE A 1 89 ? -32.176 -3.969 54.906 1.00 93.81 89 ILE A CA 1
ATOM 650 C C . ILE A 1 89 ? -30.820 -3.297 54.666 1.00 93.81 89 ILE A C 1
ATOM 652 O O . ILE A 1 89 ? -30.594 -2.738 53.591 1.00 93.81 89 ILE A O 1
ATOM 656 N N . ALA A 1 90 ? -29.913 -3.327 55.644 1.00 93.62 90 ALA A N 1
ATOM 657 C CA . ALA A 1 90 ? -28.567 -2.786 55.477 1.00 93.62 90 ALA A CA 1
ATOM 658 C C . ALA A 1 90 ? -27.770 -3.572 54.421 1.00 93.62 90 ALA A C 1
ATOM 660 O O . ALA A 1 90 ? -27.133 -2.961 53.561 1.00 93.62 90 ALA A O 1
ATOM 661 N N . ALA A 1 91 ? -27.866 -4.904 54.429 1.00 94.31 91 ALA A N 1
ATOM 662 C CA . ALA A 1 91 ? -27.222 -5.765 53.441 1.00 94.31 91 ALA A CA 1
ATOM 663 C C . ALA A 1 91 ? -27.768 -5.532 52.021 1.00 94.31 91 ALA A C 1
ATOM 665 O O . ALA A 1 91 ? -26.989 -5.339 51.088 1.00 94.31 91 ALA A O 1
ATOM 666 N N . LEU A 1 92 ? -29.094 -5.466 51.855 1.00 96.00 92 LEU A N 1
ATOM 667 C CA . LEU A 1 92 ? -29.742 -5.179 50.572 1.00 96.00 92 LEU A CA 1
ATOM 668 C C . LEU A 1 92 ? -29.378 -3.785 50.049 1.00 96.00 92 LEU A C 1
ATOM 670 O O . LEU A 1 92 ? -29.095 -3.632 48.863 1.00 96.00 92 LEU A O 1
ATOM 674 N N . LYS A 1 93 ? -29.308 -2.768 50.919 1.00 95.50 93 LYS A N 1
ATOM 675 C CA . LYS A 1 93 ? -28.816 -1.432 50.536 1.00 95.50 93 LYS A CA 1
ATOM 676 C C . LYS A 1 93 ? -27.372 -1.477 50.035 1.00 95.50 93 LYS A C 1
ATOM 678 O O . LYS A 1 93 ? -27.064 -0.818 49.045 1.00 95.50 93 LYS A O 1
ATOM 683 N N . GLY A 1 94 ? -26.515 -2.271 50.680 1.00 94.94 94 GLY A N 1
ATOM 684 C CA . GLY A 1 94 ? -25.145 -2.510 50.223 1.00 94.94 94 GLY A CA 1
ATOM 685 C C . GLY A 1 94 ? -25.094 -3.169 48.842 1.00 94.94 94 GLY A C 1
ATOM 686 O O . GLY A 1 94 ? -24.359 -2.712 47.970 1.00 94.94 94 GLY A O 1
ATOM 687 N N . GLN A 1 95 ? -25.927 -4.187 48.604 1.00 97.31 95 GLN A N 1
ATOM 688 C CA . GLN A 1 95 ? -26.033 -4.840 47.295 1.00 97.31 95 GLN A CA 1
ATOM 689 C C . GLN A 1 95 ? -26.530 -3.884 46.202 1.00 97.31 95 GLN A C 1
ATOM 691 O O . GLN A 1 95 ? -25.969 -3.873 45.111 1.00 97.31 95 GLN A O 1
ATOM 696 N N . VAL A 1 96 ? -27.537 -3.049 46.484 1.00 97.19 96 VAL A N 1
ATOM 697 C CA . VAL A 1 96 ? -28.043 -2.047 45.529 1.00 97.19 96 VAL A CA 1
ATOM 698 C C . VAL A 1 96 ? -26.969 -1.016 45.182 1.00 97.19 96 VAL A C 1
ATOM 700 O O . VAL A 1 96 ? -26.817 -0.678 44.011 1.00 97.19 96 VAL A O 1
ATOM 703 N N . ALA A 1 97 ? -26.192 -0.549 46.164 1.00 96.06 97 ALA A N 1
ATOM 704 C CA . ALA A 1 97 ? -25.080 0.366 45.912 1.00 96.06 97 ALA A CA 1
ATOM 705 C C . ALA A 1 97 ? -24.008 -0.277 45.014 1.00 96.06 97 ALA A C 1
ATOM 707 O O . ALA A 1 97 ? -23.607 0.316 44.015 1.00 96.06 97 ALA A O 1
ATOM 708 N N . ALA A 1 98 ? -23.620 -1.522 45.307 1.00 96.25 98 ALA A N 1
ATOM 709 C CA . ALA A 1 98 ? -22.655 -2.262 44.495 1.00 96.25 98 ALA A CA 1
ATOM 710 C C . ALA A 1 98 ? -23.161 -2.510 43.061 1.00 96.25 98 ALA A C 1
ATOM 712 O O . ALA A 1 98 ? -22.417 -2.341 42.096 1.00 96.25 98 ALA A O 1
ATOM 713 N N . LEU A 1 99 ? -24.440 -2.865 42.896 1.00 96.88 99 LEU A N 1
ATOM 714 C CA . LEU A 1 99 ? -25.058 -3.015 41.575 1.00 96.88 99 LEU A CA 1
ATOM 715 C C . LEU A 1 99 ? -25.105 -1.682 40.817 1.00 96.88 99 LEU A C 1
ATOM 717 O O . LEU A 1 99 ? -24.857 -1.658 39.613 1.00 96.88 99 LEU A O 1
ATOM 721 N N . GLN A 1 100 ? -25.369 -0.565 41.500 1.00 97.62 100 GLN A N 1
ATOM 722 C CA . GLN A 1 100 ? -25.365 0.759 40.878 1.00 97.62 100 GLN A CA 1
ATOM 723 C C . GLN A 1 100 ? -23.970 1.147 40.367 1.00 97.62 100 GLN A C 1
ATOM 725 O O . GLN A 1 100 ? -23.847 1.705 39.275 1.00 97.62 100 GLN A O 1
ATOM 730 N N . GLU A 1 101 ? -22.913 0.819 41.114 1.00 97.31 101 GLU A N 1
ATOM 731 C CA . GLU A 1 101 ? -21.530 1.006 40.662 1.00 97.31 101 GLU A CA 1
ATOM 732 C C . GLU A 1 101 ? -21.215 0.154 39.425 1.00 97.31 101 GLU A C 1
ATOM 734 O O . GLU A 1 101 ? -20.636 0.658 38.458 1.00 97.31 101 GLU A O 1
ATOM 739 N N . GLN A 1 102 ? -21.662 -1.107 39.400 1.00 97.69 102 GLN A N 1
ATOM 740 C CA . GLN A 1 102 ? -21.509 -1.978 38.229 1.00 97.69 102 GLN A CA 1
ATOM 741 C C . GLN A 1 102 ? -22.232 -1.422 36.996 1.00 97.69 102 GLN A C 1
ATOM 743 O O . GLN A 1 102 ? -21.650 -1.394 35.911 1.00 97.69 102 GLN A O 1
ATOM 748 N N . VAL A 1 103 ? -23.464 -0.924 37.150 1.00 98.12 103 VAL A N 1
ATOM 749 C CA . VAL A 1 103 ? -24.225 -0.294 36.057 1.00 98.12 103 VAL A CA 1
ATOM 750 C C . VAL A 1 103 ? -23.491 0.932 35.512 1.00 98.12 103 VAL A C 1
ATOM 752 O O . VAL A 1 103 ? -23.367 1.080 34.297 1.00 98.12 103 VAL A O 1
ATOM 755 N N . ASN A 1 104 ? -22.937 1.778 36.383 1.00 97.69 104 ASN A N 1
ATOM 756 C CA . ASN A 1 104 ? -22.180 2.961 35.962 1.00 97.69 104 ASN A CA 1
ATOM 757 C C . ASN A 1 104 ? -20.898 2.584 35.197 1.00 97.69 104 ASN A C 1
ATOM 759 O O . ASN A 1 104 ? -20.549 3.220 34.194 1.00 97.69 104 ASN A O 1
ATOM 763 N N . SER A 1 105 ? -20.214 1.526 35.639 1.00 97.56 105 SER A N 1
ATOM 764 C CA . SER A 1 105 ? -19.024 0.995 34.966 1.00 97.56 105 SER A CA 1
ATOM 765 C C . SER A 1 105 ? -19.354 0.417 33.582 1.00 97.56 105 SER A C 1
ATOM 767 O O . SER A 1 105 ? -18.701 0.745 32.583 1.00 97.56 105 SER A O 1
ATOM 769 N N . LEU A 1 106 ? -20.431 -0.367 33.479 1.00 97.94 106 LEU A N 1
ATOM 770 C CA . LEU A 1 106 ? -20.913 -0.911 32.206 1.00 97.94 106 LEU A CA 1
ATOM 771 C C . LEU A 1 106 ? -21.363 0.193 31.244 1.00 97.94 106 LEU A C 1
ATOM 773 O O . LEU A 1 106 ? -21.036 0.144 30.059 1.00 97.94 106 LEU A O 1
ATOM 777 N N . GLN A 1 107 ? -22.051 1.224 31.739 1.00 98.25 107 GLN A N 1
ATOM 778 C CA . GLN A 1 107 ? -22.476 2.362 30.923 1.00 98.25 107 GLN A CA 1
ATOM 779 C C . GLN A 1 107 ? -21.278 3.128 30.342 1.00 98.25 107 GLN A C 1
ATOM 781 O O . GLN A 1 107 ? -21.281 3.515 29.167 1.00 98.25 107 GLN A O 1
ATOM 786 N N . SER A 1 108 ? -20.231 3.304 31.150 1.00 98.00 108 SER A N 1
ATOM 787 C CA . SER A 1 108 ? -18.977 3.923 30.713 1.00 98.00 108 SER A CA 1
ATOM 788 C C . SER A 1 108 ? -18.292 3.082 29.632 1.00 98.00 108 SER A C 1
ATOM 790 O O . SER A 1 108 ? -17.896 3.612 28.592 1.00 98.00 108 SER A O 1
ATOM 792 N N . SER A 1 109 ? -18.238 1.761 29.827 1.00 98.00 109 SER A N 1
ATOM 793 C CA . SER A 1 109 ? -17.673 0.816 28.856 1.00 98.00 109 SER A CA 1
ATOM 794 C C . SER A 1 109 ? -18.443 0.817 27.532 1.00 98.00 109 SER A C 1
ATOM 796 O O . SER A 1 109 ? -17.837 0.921 26.469 1.00 98.00 109 SER A O 1
ATOM 798 N N . ASN A 1 110 ? -19.778 0.796 27.574 1.00 98.19 110 ASN A N 1
ATOM 799 C CA . ASN A 1 110 ? -20.619 0.867 26.377 1.00 98.19 110 ASN A CA 1
ATOM 800 C C . ASN A 1 110 ? -20.402 2.165 25.597 1.00 98.19 110 ASN A C 1
ATOM 802 O O . ASN A 1 110 ? -20.285 2.136 24.374 1.00 98.19 110 ASN A O 1
ATOM 806 N N . THR A 1 111 ? -20.278 3.295 26.295 1.00 98.06 111 THR A N 1
ATOM 807 C CA . THR A 1 111 ? -19.983 4.586 25.657 1.00 98.06 111 THR A CA 1
ATOM 808 C C . THR A 1 111 ? -18.619 4.560 24.959 1.00 98.06 111 THR A C 1
ATOM 810 O O . THR A 1 111 ? -18.465 5.097 23.861 1.00 98.06 111 THR A O 1
ATOM 813 N N . ALA A 1 112 ? -17.617 3.920 25.568 1.00 98.06 112 ALA A N 1
ATOM 814 C CA . ALA A 1 112 ? -16.299 3.759 24.961 1.00 98.06 112 ALA A CA 1
ATOM 815 C C . ALA A 1 112 ? -16.336 2.840 23.725 1.00 98.06 112 ALA A C 1
ATOM 817 O O . ALA A 1 112 ? -15.786 3.202 22.684 1.00 98.06 112 ALA A O 1
ATOM 818 N N . LEU A 1 113 ? -17.032 1.701 23.802 1.00 98.12 113 LEU A N 1
ATOM 819 C CA . LEU A 1 113 ? -17.194 0.768 22.681 1.00 98.12 113 LEU A CA 1
ATOM 820 C C . LEU A 1 113 ? -17.948 1.402 21.506 1.00 98.12 113 LEU A C 1
ATOM 822 O O . LEU A 1 113 ? -17.543 1.240 20.358 1.00 98.12 113 LEU A O 1
ATOM 826 N N . GLN A 1 114 ? -18.994 2.185 21.777 1.00 98.06 114 GLN A N 1
ATOM 827 C CA . GLN A 1 114 ? -19.721 2.929 20.745 1.00 98.06 114 GLN A CA 1
ATOM 828 C C . GLN A 1 114 ? -18.811 3.917 20.003 1.00 98.06 114 GLN A C 1
ATOM 830 O O . GLN A 1 114 ? -18.875 4.012 18.777 1.00 98.06 114 GLN A O 1
ATOM 835 N N . LYS A 1 115 ? -17.913 4.609 20.720 1.00 97.62 115 LYS A N 1
ATOM 836 C CA . LYS A 1 115 ? -16.915 5.493 20.096 1.00 97.62 115 LYS A CA 1
ATOM 837 C C . LYS A 1 115 ? -15.931 4.716 19.224 1.00 97.62 115 LYS A C 1
ATOM 839 O O . LYS A 1 115 ? -15.641 5.145 18.113 1.00 97.62 115 LYS A O 1
ATOM 844 N N . GLN A 1 116 ? -15.437 3.572 19.698 1.00 97.75 116 GLN A N 1
ATOM 845 C CA . GLN A 1 116 ? -14.526 2.731 18.915 1.00 97.75 116 GLN A CA 1
ATOM 846 C C . GLN A 1 116 ? -15.192 2.196 17.644 1.00 97.75 116 GLN A C 1
ATOM 848 O O . GLN A 1 116 ? -14.582 2.232 16.577 1.00 97.75 116 GLN A O 1
ATOM 853 N N . LEU A 1 117 ? -16.452 1.763 17.732 1.00 97.06 117 LEU A N 1
ATOM 854 C CA . LEU A 1 117 ? -17.209 1.287 16.578 1.00 97.06 117 LEU A CA 1
ATOM 855 C C . LEU A 1 117 ? -17.374 2.383 15.518 1.00 97.06 117 LEU A C 1
ATOM 857 O O . LEU A 1 117 ? -17.167 2.108 14.340 1.00 97.06 117 LEU A O 1
ATOM 861 N N . ALA A 1 118 ? -17.661 3.624 15.922 1.00 96.62 118 ALA A N 1
ATOM 862 C CA . ALA A 1 118 ? -17.745 4.756 14.996 1.00 96.62 118 ALA A CA 1
ATOM 863 C C . ALA A 1 118 ? -16.404 5.032 14.280 1.00 96.62 118 ALA A C 1
ATOM 865 O O . ALA A 1 118 ? -16.375 5.325 13.081 1.00 96.62 118 ALA A O 1
ATOM 866 N N . THR A 1 119 ? -15.278 4.877 14.982 1.00 96.19 119 THR A N 1
ATOM 867 C CA . THR A 1 119 ? -13.941 4.980 14.375 1.00 96.19 119 THR A CA 1
ATOM 868 C C . THR A 1 119 ? -13.686 3.855 13.371 1.00 96.19 119 THR A C 1
ATOM 870 O O . THR A 1 119 ? -13.175 4.106 12.285 1.00 96.19 119 THR A O 1
ATOM 873 N N . VAL A 1 120 ? -14.068 2.615 13.691 1.00 96.31 120 VAL A N 1
ATOM 874 C CA . VAL A 1 120 ? -13.898 1.479 12.770 1.00 96.31 120 VAL A CA 1
ATOM 875 C C . VAL A 1 120 ? -14.797 1.630 11.543 1.00 96.31 120 VAL A C 1
ATOM 877 O O . VAL A 1 120 ? -14.327 1.450 10.427 1.00 96.31 120 VAL A O 1
ATOM 880 N N . GLN A 1 121 ? -16.060 2.018 11.724 1.00 94.19 121 GLN A N 1
ATOM 881 C CA . GLN A 1 121 ? -17.018 2.209 10.629 1.00 94.19 121 GLN A CA 1
ATOM 882 C C . GLN A 1 121 ? -16.627 3.346 9.674 1.00 94.19 121 GLN A C 1
ATOM 884 O O . GLN A 1 121 ? -16.990 3.297 8.503 1.00 94.19 121 GLN A O 1
ATOM 889 N N . SER A 1 122 ? -15.871 4.344 10.143 1.00 94.12 122 SER A N 1
ATOM 890 C CA . SER A 1 122 ? -15.334 5.416 9.290 1.00 94.12 122 SER A CA 1
ATOM 891 C C . SER A 1 122 ? -13.996 5.068 8.622 1.00 94.12 122 SER A C 1
ATOM 893 O O . SER A 1 122 ? -13.479 5.857 7.832 1.00 94.12 122 SER A O 1
ATOM 895 N N . ASN A 1 123 ? -13.434 3.880 8.873 1.00 95.25 123 ASN A N 1
ATOM 896 C CA . ASN A 1 123 ? -12.212 3.437 8.213 1.00 95.25 123 ASN A CA 1
ATOM 897 C C . ASN A 1 123 ? -12.477 3.082 6.740 1.00 95.25 123 ASN A C 1
ATOM 899 O O . ASN A 1 123 ? -13.071 2.051 6.425 1.00 95.25 123 ASN A O 1
ATOM 903 N N . HIS A 1 124 ? -11.961 3.905 5.825 1.00 92.75 124 HIS A N 1
ATOM 904 C CA . HIS A 1 124 ? -12.094 3.704 4.379 1.00 92.75 124 HIS A CA 1
ATOM 905 C C . HIS A 1 124 ? -11.493 2.382 3.873 1.00 92.75 124 HIS A C 1
ATOM 907 O O . HIS A 1 124 ? -11.900 1.910 2.816 1.00 92.75 124 HIS A O 1
ATOM 913 N N . ALA A 1 125 ? -10.575 1.744 4.610 1.00 93.94 125 ALA A N 1
ATOM 914 C CA . ALA A 1 125 ? -10.031 0.440 4.224 1.00 93.94 125 ALA A CA 1
ATOM 915 C C . ALA A 1 125 ? -11.111 -0.655 4.148 1.00 93.94 125 ALA A C 1
ATOM 917 O O . ALA A 1 125 ? -10.979 -1.588 3.360 1.00 93.94 125 ALA A O 1
ATOM 918 N N . LEU A 1 126 ? -12.209 -0.524 4.905 1.00 93.50 126 LEU A N 1
ATOM 919 C CA . LEU A 1 126 ? -13.337 -1.460 4.840 1.00 93.50 126 LEU A CA 1
ATOM 920 C C . LEU A 1 126 ? -14.040 -1.440 3.473 1.00 93.50 126 LEU A C 1
ATOM 922 O O . LEU A 1 126 ? -14.638 -2.439 3.078 1.00 93.50 126 LEU A O 1
ATOM 926 N N . LEU A 1 127 ? -13.924 -0.339 2.723 1.00 94.19 127 LEU A N 1
ATOM 927 C CA . LEU A 1 127 ? -14.489 -0.212 1.377 1.00 94.19 127 LEU A CA 1
ATOM 928 C C . LEU A 1 127 ? -13.757 -1.078 0.341 1.00 94.19 127 LEU A C 1
ATOM 930 O O . LEU A 1 127 ? -14.282 -1.282 -0.750 1.00 94.19 127 LEU A O 1
ATOM 934 N N . LEU A 1 128 ? -12.572 -1.606 0.667 1.00 95.56 128 LEU A N 1
ATOM 935 C CA . LEU A 1 128 ? -11.830 -2.521 -0.201 1.00 95.56 128 LEU A CA 1
ATOM 936 C C . LEU A 1 128 ? -12.427 -3.934 -0.226 1.00 95.56 128 LEU A C 1
ATOM 938 O O . LEU A 1 128 ? -12.146 -4.676 -1.162 1.00 95.56 128 LEU A O 1
ATOM 942 N N . GLY A 1 129 ? -13.245 -4.308 0.767 1.00 94.50 129 GLY A N 1
ATOM 943 C CA . GLY A 1 129 ? -13.758 -5.674 0.945 1.00 94.50 129 GLY A CA 1
ATOM 944 C C . GLY A 1 129 ? -14.401 -6.306 -0.300 1.00 94.50 129 GLY A C 1
ATOM 945 O O . GLY A 1 129 ? -14.123 -7.468 -0.576 1.00 94.50 129 GLY A O 1
ATOM 946 N N . PRO A 1 130 ? -15.207 -5.577 -1.096 1.00 96.19 130 PRO A N 1
ATOM 947 C CA . PRO A 1 130 ? -15.773 -6.113 -2.337 1.00 96.19 130 PRO A CA 1
ATOM 948 C C . PRO A 1 130 ? -14.763 -6.329 -3.473 1.00 96.19 130 PRO A C 1
ATOM 950 O O . PRO A 1 130 ? -15.082 -7.023 -4.434 1.00 96.19 130 PRO A O 1
ATOM 953 N N . PHE A 1 131 ? -13.581 -5.712 -3.399 1.00 97.56 131 PHE A N 1
ATOM 954 C CA . PHE A 1 131 ? -12.629 -5.633 -4.510 1.00 97.56 131 PHE A CA 1
ATOM 955 C C . PHE A 1 131 ? -11.303 -6.342 -4.241 1.00 97.56 131 PHE A C 1
ATOM 957 O O . PHE A 1 131 ? -10.571 -6.580 -5.195 1.00 97.56 131 PHE A O 1
ATOM 964 N N . VAL A 1 132 ? -10.970 -6.654 -2.985 1.00 97.31 132 VAL A N 1
ATOM 965 C CA . VAL A 1 132 ? -9.680 -7.239 -2.589 1.00 97.31 132 VAL A CA 1
ATOM 966 C C . VAL A 1 132 ? -9.898 -8.559 -1.859 1.00 97.31 132 VAL A C 1
ATOM 968 O O . VAL A 1 132 ? -10.542 -8.594 -0.814 1.00 97.31 132 VAL A O 1
ATOM 971 N N . ASN A 1 133 ? -9.304 -9.629 -2.383 1.00 95.75 133 ASN A N 1
ATOM 972 C CA . ASN A 1 133 ? -9.245 -10.941 -1.749 1.00 95.75 133 ASN A CA 1
ATOM 973 C C . ASN A 1 133 ? -7.792 -11.314 -1.421 1.00 95.75 133 ASN A C 1
ATOM 975 O O . ASN A 1 133 ? -6.886 -10.998 -2.191 1.00 95.75 133 ASN A O 1
ATOM 979 N N . VAL A 1 134 ? -7.572 -12.001 -0.299 1.00 96.50 134 VAL A N 1
ATOM 980 C CA . VAL A 1 134 ? -6.268 -12.578 0.058 1.00 96.50 134 VAL A CA 1
ATOM 981 C C . VAL A 1 134 ? -6.423 -14.092 0.100 1.00 96.50 134 VAL A C 1
ATOM 983 O O . VAL A 1 134 ? -7.056 -14.613 1.016 1.00 96.50 134 VAL A O 1
ATOM 986 N N . ASP A 1 135 ? -5.842 -14.790 -0.874 1.00 95.94 135 ASP A N 1
ATOM 987 C CA . ASP A 1 135 ? -5.826 -16.253 -0.899 1.00 95.94 135 ASP A CA 1
ATOM 988 C C . ASP A 1 135 ? -4.501 -16.777 -0.328 1.00 95.94 135 ASP A C 1
ATOM 990 O O . ASP A 1 135 ? -3.449 -16.511 -0.910 1.00 95.94 135 ASP A O 1
ATOM 994 N N . PRO A 1 136 ? -4.490 -17.494 0.809 1.00 96.94 136 PRO A N 1
ATOM 995 C CA . PRO A 1 136 ? -3.257 -18.035 1.375 1.00 96.94 136 PRO A CA 1
ATOM 996 C C . PRO A 1 136 ? -2.676 -19.207 0.568 1.00 96.94 136 PRO A C 1
ATOM 998 O O . PRO A 1 136 ? -1.524 -19.581 0.798 1.00 96.94 136 PRO A O 1
ATOM 1001 N N . ASN A 1 137 ? -3.445 -19.811 -0.338 1.00 95.94 137 ASN A N 1
ATOM 1002 C CA . ASN A 1 137 ? -3.037 -20.992 -1.084 1.00 95.94 137 ASN A CA 1
ATOM 1003 C C . ASN A 1 137 ? -2.264 -20.622 -2.356 1.00 95.94 137 ASN A C 1
ATOM 1005 O O . ASN A 1 137 ? -2.305 -19.475 -2.810 1.00 95.94 137 ASN A O 1
ATOM 1009 N N . PRO A 1 138 ? -1.540 -21.586 -2.951 1.00 96.25 138 PRO A N 1
ATOM 1010 C CA . PRO A 1 138 ? -0.973 -21.400 -4.273 1.00 96.25 138 PRO A CA 1
ATOM 1011 C C . PRO A 1 138 ? -2.055 -21.170 -5.332 1.00 96.25 138 PRO A C 1
ATOM 1013 O O . PRO A 1 138 ? -2.994 -21.954 -5.437 1.00 96.25 138 PRO A O 1
ATOM 1016 N N . GLU A 1 139 ? -1.855 -20.158 -6.172 1.00 93.12 139 GLU A N 1
ATOM 1017 C CA . GLU A 1 139 ? -2.748 -19.800 -7.276 1.00 93.12 139 GLU A CA 1
ATOM 1018 C C . GLU A 1 139 ? -1.971 -19.888 -8.588 1.00 93.12 139 GLU A C 1
ATOM 1020 O O . GLU A 1 139 ? -0.916 -19.273 -8.734 1.00 93.12 139 GLU A O 1
ATOM 1025 N N . ILE A 1 140 ? -2.458 -20.689 -9.542 1.00 92.38 140 ILE A N 1
ATOM 1026 C CA . ILE A 1 140 ? -1.848 -20.854 -10.881 1.00 92.38 140 ILE A CA 1
ATOM 1027 C C . ILE A 1 140 ? -0.317 -21.104 -10.806 1.00 92.38 140 ILE A C 1
ATOM 1029 O O . ILE A 1 140 ? 0.476 -20.566 -11.573 1.00 92.38 140 ILE A O 1
ATOM 1033 N N . GLY A 1 141 ? 0.128 -21.923 -9.848 1.00 92.75 141 GLY A N 1
ATOM 1034 C CA . GLY A 1 141 ? 1.544 -22.286 -9.688 1.00 92.75 141 GLY A CA 1
ATOM 1035 C C . GLY A 1 141 ? 2.432 -21.242 -8.995 1.00 92.75 141 GLY A C 1
ATOM 1036 O O . GLY A 1 141 ? 3.628 -21.490 -8.847 1.00 92.75 141 GLY A O 1
ATOM 1037 N N . VAL A 1 142 ? 1.879 -20.117 -8.529 1.00 95.50 142 VAL A N 1
ATOM 1038 C CA . VAL A 1 142 ? 2.575 -19.145 -7.669 1.00 95.50 142 VAL A CA 1
ATOM 1039 C C . VAL A 1 142 ? 2.284 -19.466 -6.206 1.00 95.50 142 VAL A C 1
ATOM 1041 O O . VAL A 1 142 ? 1.144 -19.750 -5.848 1.00 95.50 142 VAL A O 1
ATOM 1044 N N . ILE A 1 143 ? 3.311 -19.440 -5.351 1.00 96.25 143 ILE A N 1
ATOM 1045 C CA . ILE A 1 143 ? 3.134 -19.654 -3.908 1.00 96.25 143 ILE A CA 1
ATOM 1046 C C . ILE A 1 143 ? 2.302 -18.521 -3.289 1.00 96.25 143 ILE A C 1
ATOM 1048 O O . ILE A 1 143 ? 2.495 -17.356 -3.625 1.00 96.25 143 ILE A O 1
ATOM 1052 N N . GLY A 1 144 ? 1.384 -18.864 -2.383 1.00 95.25 144 GLY A N 1
ATOM 1053 C CA . GLY A 1 144 ? 0.610 -17.878 -1.630 1.00 95.25 144 GLY A CA 1
ATOM 1054 C C . GLY A 1 144 ? 1.420 -17.197 -0.513 1.00 95.25 144 GLY A C 1
ATOM 1055 O O . GLY A 1 144 ? 2.531 -17.635 -0.191 1.00 95.25 144 GLY A O 1
ATOM 1056 N N . PRO A 1 145 ? 0.862 -16.152 0.124 1.00 97.31 145 PRO A N 1
ATOM 1057 C CA . PRO A 1 145 ? -0.467 -15.593 -0.124 1.00 97.31 145 PRO A CA 1
ATOM 1058 C C . PRO A 1 145 ? -0.536 -14.702 -1.376 1.00 97.31 145 PRO A C 1
ATOM 1060 O O . PRO A 1 145 ? 0.372 -13.920 -1.650 1.00 97.31 145 PRO A O 1
ATOM 1063 N N . ASN A 1 146 ? -1.655 -14.774 -2.093 1.00 96.62 146 ASN A N 1
ATOM 1064 C CA . ASN A 1 146 ? -1.962 -13.987 -3.282 1.00 96.62 146 ASN A CA 1
ATOM 1065 C C . ASN A 1 146 ? -2.965 -12.879 -2.940 1.00 96.62 146 ASN A C 1
ATOM 1067 O O . ASN A 1 146 ? -4.034 -13.154 -2.398 1.00 96.62 146 ASN A O 1
ATOM 1071 N N . ILE A 1 147 ? -2.643 -11.628 -3.277 1.00 96.88 147 ILE A N 1
ATOM 1072 C CA . ILE A 1 147 ? -3.586 -10.504 -3.186 1.00 96.88 147 ILE A CA 1
ATOM 1073 C C . ILE A 1 147 ? -4.231 -10.316 -4.556 1.00 96.88 147 ILE A C 1
ATOM 1075 O O . ILE A 1 147 ? -3.547 -10.028 -5.537 1.00 96.88 147 ILE A O 1
ATOM 1079 N N . ILE A 1 148 ? -5.549 -10.469 -4.618 1.00 96.06 148 ILE A N 1
ATOM 1080 C CA . ILE A 1 148 ? -6.321 -10.477 -5.857 1.00 96.06 148 ILE A CA 1
ATOM 1081 C C . ILE A 1 148 ? -7.278 -9.291 -5.845 1.00 96.06 148 ILE A C 1
ATOM 1083 O O . ILE A 1 148 ? -8.129 -9.177 -4.964 1.00 96.06 148 ILE A O 1
ATOM 1087 N N . PHE A 1 149 ? -7.155 -8.430 -6.853 1.00 97.50 149 PHE A N 1
ATOM 1088 C CA . PHE A 1 149 ? -8.089 -7.336 -7.100 1.00 97.50 149 PHE A CA 1
ATOM 1089 C C . PHE A 1 149 ? -9.122 -7.776 -8.143 1.00 97.50 149 PHE A C 1
ATOM 1091 O O . PHE A 1 149 ? -8.750 -8.265 -9.207 1.00 97.50 149 PHE A O 1
ATOM 1098 N N . SER A 1 150 ? -10.414 -7.631 -7.854 1.00 97.31 150 SER A N 1
ATOM 1099 C CA . SER A 1 150 ? -11.512 -8.046 -8.741 1.00 97.31 150 SER A CA 1
ATOM 1100 C C . SER A 1 150 ? -12.557 -6.946 -8.873 1.00 97.31 150 SER A C 1
ATOM 1102 O O . SER A 1 150 ? -12.925 -6.315 -7.890 1.00 97.31 150 SER A O 1
ATOM 1104 N N . GLY A 1 151 ? -13.042 -6.701 -10.095 1.00 97.31 151 GLY A N 1
ATOM 1105 C CA . GLY A 1 151 ? -14.081 -5.694 -10.351 1.00 97.31 151 GLY A CA 1
ATOM 1106 C C . GLY A 1 151 ? -13.648 -4.235 -10.138 1.00 97.31 151 GLY A C 1
ATOM 1107 O O . GLY A 1 151 ? -14.511 -3.363 -10.068 1.00 97.31 151 GLY A O 1
ATOM 1108 N N . ALA A 1 152 ? -12.341 -3.956 -10.042 1.00 97.50 152 ALA A N 1
ATOM 1109 C CA . ALA A 1 152 ? -11.784 -2.615 -9.861 1.00 97.50 152 ALA A CA 1
ATOM 1110 C C . ALA A 1 152 ? -10.477 -2.419 -10.650 1.00 97.50 152 ALA A C 1
ATOM 1112 O O . ALA A 1 152 ? -9.735 -3.371 -10.889 1.00 97.50 152 ALA A O 1
ATOM 1113 N N . ASN A 1 153 ? -10.180 -1.166 -11.008 1.00 97.81 153 ASN A N 1
ATOM 1114 C CA . ASN A 1 153 ? -8.882 -0.759 -11.553 1.00 97.81 153 ASN A CA 1
ATOM 1115 C C . ASN A 1 153 ? -7.938 -0.340 -10.418 1.00 97.81 153 ASN A C 1
ATOM 1117 O O . ASN A 1 153 ? -8.382 0.236 -9.424 1.00 97.81 153 ASN A O 1
ATOM 1121 N N . ILE A 1 154 ? -6.632 -0.552 -10.594 1.00 96.88 154 ILE A N 1
ATOM 1122 C CA . ILE A 1 154 ? -5.606 -0.073 -9.657 1.00 96.88 154 ILE A CA 1
ATOM 1123 C C . ILE A 1 154 ? -4.990 1.205 -10.221 1.00 96.88 154 ILE A C 1
ATOM 1125 O O . ILE A 1 154 ? -4.362 1.187 -11.277 1.00 96.88 154 ILE A O 1
ATOM 1129 N N . HIS A 1 155 ? -5.166 2.318 -9.515 1.00 96.19 155 HIS A N 1
ATOM 1130 C CA . HIS A 1 155 ? -4.511 3.584 -9.832 1.00 96.19 155 HIS A CA 1
ATOM 1131 C C . HIS A 1 155 ? -3.378 3.826 -8.836 1.00 96.19 155 HIS A C 1
ATOM 1133 O O . HIS A 1 155 ? -3.619 3.948 -7.636 1.00 96.19 155 HIS A O 1
ATOM 1139 N N . ILE A 1 156 ? -2.149 3.924 -9.340 1.00 97.00 156 ILE A N 1
ATOM 1140 C CA . ILE A 1 156 ? -0.962 4.246 -8.545 1.00 97.00 156 ILE A CA 1
ATOM 1141 C C . ILE A 1 156 ? -0.585 5.682 -8.895 1.00 97.00 156 ILE A C 1
ATOM 1143 O O . ILE A 1 156 ? -0.077 5.956 -9.979 1.00 97.00 156 ILE A O 1
ATOM 1147 N N . ILE A 1 157 ? -0.922 6.615 -8.008 1.00 96.75 157 ILE A N 1
ATOM 1148 C CA . ILE A 1 157 ? -0.819 8.055 -8.264 1.00 96.75 157 ILE A CA 1
ATOM 1149 C C . ILE A 1 157 ? 0.041 8.732 -7.204 1.00 96.75 157 ILE A C 1
ATOM 1151 O O . ILE A 1 157 ? 0.055 8.326 -6.044 1.00 96.75 157 ILE A O 1
ATOM 1155 N N . SER A 1 158 ? 0.730 9.799 -7.597 1.00 96.31 158 SER A N 1
ATOM 1156 C CA . SER A 1 158 ? 1.486 10.656 -6.678 1.00 96.31 158 SER A CA 1
ATOM 1157 C C . SER A 1 158 ? 0.616 11.596 -5.836 1.00 96.31 158 SER A C 1
ATOM 1159 O O . SER A 1 158 ? 1.071 12.117 -4.821 1.00 96.31 158 SER A O 1
ATOM 1161 N N . GLY A 1 159 ? -0.622 11.851 -6.275 1.00 96.00 159 GLY A N 1
ATOM 1162 C CA . GLY A 1 159 ? -1.516 12.853 -5.687 1.00 96.00 159 GLY A CA 1
ATOM 1163 C C . GLY A 1 159 ? -1.317 14.280 -6.218 1.00 96.00 159 GLY A C 1
ATOM 1164 O O . GLY A 1 159 ? -2.011 15.188 -5.773 1.00 96.00 159 GLY A O 1
ATOM 1165 N N . SER A 1 160 ? -0.424 14.495 -7.188 1.00 95.12 160 SER A N 1
ATOM 1166 C CA . SER A 1 160 ? -0.156 15.820 -7.778 1.00 95.12 160 SER A CA 1
ATOM 1167 C C . SER A 1 160 ? -1.248 16.327 -8.735 1.00 95.12 160 SER A C 1
ATOM 1169 O O . SER A 1 160 ? -1.279 17.512 -9.067 1.00 95.12 160 SER A O 1
ATOM 1171 N N . GLY A 1 161 ? -2.115 15.431 -9.216 1.00 94.94 161 GLY A N 1
ATOM 1172 C CA . GLY A 1 161 ? -3.137 15.725 -10.225 1.00 94.94 161 GLY A CA 1
ATOM 1173 C C . GLY A 1 161 ? -2.673 15.605 -11.685 1.00 94.94 161 GLY A C 1
ATOM 1174 O O . GLY A 1 161 ? -3.501 15.782 -12.573 1.00 94.94 161 GLY A O 1
ATOM 1175 N N . ALA A 1 162 ? -1.402 15.272 -11.955 1.00 94.31 162 ALA A N 1
ATOM 1176 C CA . ALA A 1 162 ? -0.875 15.094 -13.314 1.00 94.31 162 ALA A CA 1
ATOM 1177 C C . ALA A 1 162 ? 0.259 14.050 -13.380 1.00 94.31 162 ALA A C 1
ATOM 1179 O O . ALA A 1 162 ? 1.051 13.927 -12.451 1.00 94.31 162 ALA A O 1
ATOM 1180 N N . THR A 1 163 ? 0.405 13.334 -14.503 1.00 91.81 163 THR A N 1
ATOM 1181 C CA . THR A 1 163 ? 1.456 12.303 -14.680 1.00 91.81 163 THR A CA 1
ATOM 1182 C C . THR A 1 163 ? 2.877 12.871 -14.607 1.00 91.81 163 THR A C 1
ATOM 1184 O O . THR A 1 163 ? 3.785 12.210 -14.115 1.00 91.81 163 THR A O 1
ATOM 1187 N N . ASN A 1 164 ? 3.077 14.109 -15.060 1.00 91.88 164 ASN A N 1
ATOM 1188 C CA . ASN A 1 164 ? 4.359 14.814 -14.975 1.00 91.88 164 ASN A CA 1
ATOM 1189 C C . ASN A 1 164 ? 4.540 15.581 -13.647 1.00 91.88 164 ASN A C 1
ATOM 1191 O O . ASN A 1 164 ? 5.437 16.419 -13.549 1.00 91.88 164 ASN A O 1
ATOM 1195 N N . ASP A 1 165 ? 3.649 15.366 -12.670 1.00 93.31 165 ASP A N 1
ATOM 1196 C CA . ASP A 1 165 ? 3.582 16.086 -11.396 1.00 93.31 165 ASP A CA 1
ATOM 1197 C C . ASP A 1 165 ? 3.661 17.612 -11.528 1.00 93.31 165 ASP A C 1
ATOM 1199 O O . ASP A 1 165 ? 4.374 18.278 -10.776 1.00 93.31 165 ASP A O 1
ATOM 1203 N N . ASN A 1 166 ? 2.955 18.186 -12.507 1.00 92.56 166 ASN A N 1
ATOM 1204 C CA . ASN A 1 166 ? 2.982 19.626 -12.785 1.00 92.56 166 ASN A CA 1
ATOM 1205 C C . ASN A 1 166 ? 4.416 20.153 -12.978 1.00 92.56 166 ASN A C 1
ATOM 1207 O O . ASN A 1 166 ? 4.785 21.203 -12.454 1.00 92.56 166 ASN A O 1
ATOM 1211 N N . ASN A 1 167 ? 5.239 19.380 -13.695 1.00 89.00 167 ASN A N 1
ATOM 1212 C CA . ASN A 1 167 ? 6.655 19.653 -13.957 1.00 89.00 167 ASN A CA 1
ATOM 1213 C C . ASN A 1 167 ? 7.556 19.607 -12.711 1.00 89.00 167 ASN A C 1
ATOM 1215 O O . ASN A 1 167 ? 8.717 20.013 -12.775 1.00 89.00 167 ASN A O 1
ATOM 1219 N N . SER A 1 168 ? 7.061 19.061 -11.599 1.00 88.75 168 SER A N 1
ATOM 1220 C CA . SER A 1 168 ? 7.825 18.865 -10.371 1.00 88.75 168 SER A CA 1
ATOM 1221 C C . SER A 1 168 ? 7.635 17.448 -9.809 1.00 88.75 168 SER A C 1
ATOM 1223 O O . SER A 1 168 ? 6.945 17.281 -8.799 1.00 88.75 168 SER A O 1
ATOM 1225 N N . PRO A 1 169 ? 8.279 16.427 -10.414 1.00 86.62 169 PRO A N 1
ATOM 1226 C CA . PRO A 1 169 ? 8.191 15.037 -9.972 1.00 86.62 169 PRO A CA 1
ATOM 1227 C C . PRO A 1 169 ? 8.424 14.836 -8.476 1.00 86.62 169 PRO A C 1
ATOM 1229 O O . PRO A 1 169 ? 9.418 15.279 -7.887 1.00 86.62 169 PRO A O 1
ATOM 1232 N N . THR A 1 170 ? 7.440 14.173 -7.874 1.00 89.94 170 THR A N 1
ATOM 1233 C CA . THR A 1 170 ? 7.317 13.901 -6.438 1.00 89.94 170 THR A CA 1
ATOM 1234 C C . THR A 1 170 ? 8.097 12.660 -6.011 1.00 89.94 170 THR A 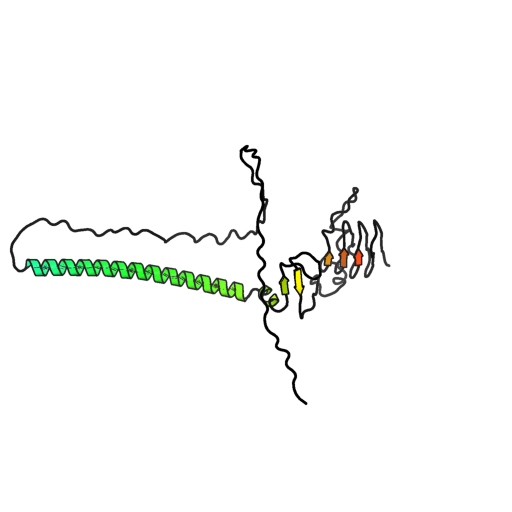C 1
ATOM 1236 O O . THR A 1 170 ? 8.336 12.474 -4.820 1.00 89.94 170 THR A O 1
ATOM 1239 N N . GLY A 1 171 ? 8.475 11.800 -6.963 1.00 92.62 171 GLY A N 1
ATOM 1240 C CA . GLY A 1 171 ? 9.007 10.461 -6.698 1.00 92.62 171 GLY A CA 1
ATOM 1241 C C . GLY A 1 171 ? 7.948 9.430 -6.290 1.00 92.62 171 GLY A C 1
ATOM 1242 O O . GLY A 1 171 ? 8.293 8.293 -5.976 1.00 92.62 171 GLY A O 1
ATOM 1243 N N . LEU A 1 172 ? 6.665 9.804 -6.272 1.00 95.50 172 LEU A N 1
ATOM 1244 C CA . LEU A 1 172 ? 5.551 8.932 -5.896 1.00 95.50 172 LEU A CA 1
ATOM 1245 C C . LEU A 1 172 ? 4.811 8.411 -7.134 1.00 95.50 172 LEU A C 1
ATOM 1247 O O . LEU A 1 172 ? 5.063 8.829 -8.261 1.00 95.50 172 LEU A O 1
ATOM 1251 N N . GLY A 1 173 ? 3.888 7.472 -6.937 1.00 96.44 173 GLY A N 1
ATOM 1252 C CA . GLY A 1 173 ? 3.112 6.895 -8.037 1.00 96.44 173 GLY A CA 1
ATOM 1253 C C . GLY A 1 173 ? 3.819 5.764 -8.801 1.00 96.44 173 GLY A C 1
ATOM 1254 O O . GLY A 1 173 ? 3.309 5.324 -9.822 1.00 96.44 173 GLY A O 1
ATOM 1255 N N . ASN A 1 174 ? 4.981 5.292 -8.339 1.00 96.94 174 ASN A N 1
ATOM 1256 C CA . ASN A 1 174 ? 5.718 4.190 -8.969 1.00 96.94 174 ASN A CA 1
ATOM 1257 C C . ASN A 1 174 ? 5.178 2.812 -8.535 1.00 96.94 174 ASN A C 1
ATOM 1259 O O . ASN A 1 174 ? 4.807 2.633 -7.374 1.00 96.94 174 ASN A O 1
ATOM 1263 N N . LEU A 1 175 ? 5.211 1.825 -9.438 1.00 97.81 175 LEU A N 1
ATOM 1264 C CA . LEU A 1 175 ? 5.040 0.403 -9.116 1.00 97.81 175 LEU A CA 1
ATOM 1265 C C . LEU A 1 175 ? 6.410 -0.277 -9.116 1.00 97.81 175 LEU A C 1
ATOM 1267 O O . LEU A 1 175 ? 7.059 -0.344 -10.157 1.00 97.81 175 LEU A O 1
ATOM 1271 N N . ILE A 1 176 ? 6.832 -0.790 -7.962 1.00 97.00 176 ILE A N 1
ATOM 1272 C CA . ILE A 1 176 ? 8.137 -1.436 -7.785 1.00 97.00 176 ILE A CA 1
ATOM 1273 C C . ILE A 1 176 ? 7.926 -2.935 -7.560 1.00 97.00 176 ILE A C 1
ATOM 1275 O O . ILE A 1 176 ? 7.190 -3.331 -6.657 1.00 97.00 176 ILE A O 1
ATOM 1279 N N . ILE A 1 177 ? 8.571 -3.764 -8.382 1.00 97.69 177 ILE A N 1
ATOM 1280 C CA . ILE A 1 177 ? 8.559 -5.227 -8.295 1.00 97.69 177 ILE A CA 1
ATOM 1281 C C . ILE A 1 177 ? 9.966 -5.707 -7.916 1.00 97.69 177 ILE A C 1
ATOM 1283 O O . ILE A 1 177 ? 10.927 -5.532 -8.670 1.00 97.69 177 ILE A O 1
ATOM 1287 N N . GLY A 1 178 ? 10.072 -6.343 -6.748 1.00 95.75 178 GLY A N 1
ATOM 1288 C CA . GLY A 1 178 ? 11.346 -6.627 -6.080 1.00 95.75 178 GLY A CA 1
ATOM 1289 C C . GLY A 1 178 ? 11.687 -5.554 -5.043 1.00 95.75 178 GLY A C 1
ATOM 1290 O O . GLY A 1 178 ? 10.842 -4.728 -4.701 1.00 95.75 178 GLY A O 1
ATOM 1291 N N . TYR A 1 179 ? 12.914 -5.575 -4.521 1.00 92.94 179 TYR A N 1
ATOM 1292 C CA . TYR A 1 179 ? 13.347 -4.616 -3.498 1.00 92.94 179 TYR A CA 1
ATOM 1293 C C . TYR A 1 179 ? 13.931 -3.323 -4.075 1.00 92.94 179 TYR A C 1
ATOM 1295 O O . TYR A 1 179 ? 14.079 -2.364 -3.319 1.00 92.94 179 TYR A O 1
ATOM 1303 N N . ASP A 1 180 ? 14.260 -3.302 -5.375 1.00 91.75 180 ASP A N 1
ATOM 1304 C CA . ASP A 1 180 ? 15.012 -2.224 -6.027 1.00 91.75 180 ASP A CA 1
ATOM 1305 C C . ASP A 1 180 ? 16.163 -1.749 -5.128 1.00 91.75 180 ASP A C 1
ATOM 1307 O O . ASP A 1 180 ? 16.235 -0.598 -4.704 1.00 91.75 180 ASP A O 1
ATOM 1311 N N . GLU A 1 181 ? 17.041 -2.677 -4.749 1.00 89.69 181 GLU A N 1
ATOM 1312 C CA . GLU A 1 181 ? 18.146 -2.454 -3.820 1.00 89.69 181 GLU A CA 1
ATOM 1313 C C . GLU A 1 181 ? 19.010 -1.273 -4.266 1.00 89.69 181 GLU A C 1
ATOM 1315 O O . GLU A 1 181 ? 18.982 -0.872 -5.430 1.00 89.69 181 GLU A O 1
ATOM 1320 N N . ALA A 1 182 ? 19.808 -0.701 -3.366 1.00 82.00 182 ALA A N 1
ATOM 1321 C CA . ALA A 1 182 ? 20.839 0.223 -3.818 1.00 82.00 182 ALA A CA 1
ATOM 1322 C C . ALA A 1 182 ? 21.780 -0.496 -4.820 1.00 82.00 182 ALA A C 1
ATOM 1324 O O . ALA A 1 182 ? 22.092 -1.669 -4.610 1.00 82.00 182 ALA A O 1
ATOM 1325 N N . PRO A 1 183 ? 22.217 0.169 -5.905 1.00 75.69 183 PRO A N 1
ATOM 1326 C CA . PRO A 1 183 ? 23.194 -0.361 -6.840 1.00 75.69 183 PRO A CA 1
ATOM 1327 C C . PRO A 1 183 ? 24.461 -0.751 -6.079 1.00 75.69 183 PRO A C 1
ATOM 1329 O O . PRO A 1 183 ? 24.907 -0.047 -5.167 1.00 75.69 183 PRO A O 1
ATOM 1332 N N . ASN A 1 184 ? 25.028 -1.892 -6.451 1.00 68.94 184 ASN A N 1
ATOM 1333 C CA . ASN A 1 184 ? 26.286 -2.352 -5.888 1.00 68.94 184 ASN A CA 1
ATOM 1334 C C . ASN A 1 184 ? 27.447 -1.686 -6.663 1.00 68.94 184 ASN A C 1
ATOM 1336 O O . ASN A 1 184 ? 27.230 -0.966 -7.631 1.00 68.94 184 ASN A O 1
ATOM 1340 N N . PHE A 1 185 ? 28.699 -1.866 -6.223 1.00 57.28 185 PHE A N 1
ATOM 1341 C CA . PHE A 1 185 ? 29.915 -1.300 -6.858 1.00 57.28 185 PHE A CA 1
ATOM 1342 C C . PHE A 1 185 ? 30.231 0.185 -6.610 1.00 57.28 185 PHE A C 1
ATOM 1344 O O . PHE A 1 185 ? 30.722 0.880 -7.496 1.00 57.28 185 PHE A O 1
ATOM 1351 N N . GLY A 1 186 ? 30.023 0.687 -5.388 1.00 54.59 186 GLY A N 1
ATOM 1352 C CA . GLY A 1 186 ? 30.506 2.027 -5.009 1.00 54.59 186 GLY A CA 1
ATOM 1353 C C . GLY A 1 186 ? 29.806 3.176 -5.741 1.00 54.59 186 GLY A C 1
ATOM 1354 O O . GLY A 1 186 ? 30.198 4.333 -5.597 1.00 54.59 186 GLY A O 1
ATOM 1355 N N . MET A 1 187 ? 28.750 2.871 -6.495 1.00 60.50 187 MET A N 1
ATOM 1356 C CA . MET A 1 187 ? 27.835 3.870 -7.004 1.00 60.50 187 MET A CA 1
ATOM 1357 C C . MET A 1 187 ? 26.852 4.209 -5.884 1.00 60.50 187 MET A C 1
ATOM 1359 O O . MET A 1 187 ? 25.946 3.437 -5.586 1.00 60.50 187 MET A O 1
ATOM 1363 N N . SER A 1 188 ? 27.038 5.351 -5.228 1.00 62.06 188 SER A N 1
ATOM 1364 C CA . SER A 1 188 ? 26.018 5.864 -4.313 1.00 62.06 188 SER A CA 1
ATOM 1365 C C . SER A 1 188 ? 24.771 6.195 -5.124 1.00 62.06 188 SER A C 1
ATOM 1367 O O . SER A 1 188 ? 24.875 6.882 -6.136 1.00 62.06 188 SER A O 1
ATOM 1369 N N . LEU A 1 189 ? 23.596 5.762 -4.666 1.00 63.94 189 LEU A N 1
ATOM 1370 C CA . LEU A 1 189 ? 22.390 6.515 -4.996 1.00 63.94 189 LEU A CA 1
ATOM 1371 C C . LEU A 1 189 ? 22.460 7.794 -4.191 1.00 63.94 189 LEU A C 1
ATOM 1373 O O . LEU A 1 189 ? 22.595 7.732 -2.966 1.00 63.94 189 LEU A O 1
ATOM 1377 N N . ASP A 1 190 ? 22.345 8.936 -4.847 1.00 66.50 190 ASP A N 1
ATOM 1378 C CA . ASP A 1 190 ? 21.742 10.054 -4.148 1.00 66.50 190 ASP A CA 1
ATOM 1379 C C . ASP A 1 190 ? 20.221 9.887 -4.293 1.00 66.50 190 ASP A C 1
ATOM 1381 O O . ASP A 1 190 ? 19.675 10.087 -5.385 1.00 66.50 190 ASP A O 1
ATOM 1385 N N . PRO A 1 191 ? 19.492 9.502 -3.223 1.00 58.59 191 PRO A N 1
ATOM 1386 C CA . PRO A 1 191 ? 18.034 9.409 -3.280 1.00 58.59 191 PRO A CA 1
ATOM 1387 C C . PRO A 1 191 ? 17.386 10.750 -3.667 1.00 58.59 191 PRO A C 1
ATOM 1389 O O . PRO A 1 191 ? 16.222 10.778 -4.062 1.00 58.59 191 PRO A O 1
ATOM 1392 N N . ARG A 1 192 ? 18.128 11.866 -3.600 1.00 58.62 192 ARG A N 1
ATOM 1393 C CA . ARG A 1 192 ? 17.688 13.190 -4.047 1.00 58.62 192 ARG A CA 1
ATOM 1394 C C . ARG A 1 192 ? 17.873 13.449 -5.546 1.00 58.62 192 ARG A C 1
ATOM 1396 O O . ARG A 1 192 ? 17.319 14.444 -6.015 1.00 58.62 192 ARG A O 1
ATOM 1403 N N . SER A 1 193 ? 18.576 12.607 -6.307 1.00 64.88 193 SER A N 1
ATOM 1404 C CA . SER A 1 193 ? 18.746 12.782 -7.764 1.00 64.88 193 SER A CA 1
ATOM 1405 C C . SER A 1 193 ? 18.351 11.559 -8.591 1.00 64.88 193 SER A C 1
ATOM 1407 O O . SER A 1 193 ? 17.810 11.727 -9.685 1.00 64.88 193 SER A O 1
ATOM 1409 N N . ASP A 1 194 ? 18.549 10.347 -8.070 1.00 80.81 194 ASP A N 1
ATOM 1410 C CA . ASP A 1 194 ? 18.599 9.142 -8.911 1.00 80.81 194 ASP A CA 1
ATOM 1411 C C . ASP A 1 194 ? 17.309 8.314 -8.910 1.00 80.81 194 ASP A C 1
ATOM 1413 O O . ASP A 1 194 ? 17.145 7.441 -9.757 1.00 80.81 194 ASP A O 1
ATOM 1417 N N . ARG A 1 195 ? 16.386 8.577 -7.975 1.00 89.06 195 ARG A N 1
ATOM 1418 C CA . ARG A 1 195 ? 15.101 7.860 -7.817 1.00 89.06 195 ARG A CA 1
ATOM 1419 C C . ARG A 1 195 ? 13.934 8.796 -7.492 1.00 89.06 195 ARG A C 1
ATOM 1421 O O . ARG A 1 195 ? 13.121 8.533 -6.610 1.00 89.06 195 ARG A O 1
ATOM 1428 N N . ARG A 1 196 ? 13.884 9.942 -8.173 1.00 88.81 196 ARG A N 1
ATOM 1429 C CA . ARG A 1 196 ? 12.844 10.977 -7.990 1.00 88.81 196 ARG A CA 1
ATOM 1430 C C . ARG A 1 196 ? 11.798 11.015 -9.091 1.00 88.81 196 ARG A C 1
ATOM 1432 O O . ARG A 1 196 ? 10.864 11.812 -9.013 1.00 88.81 196 ARG A O 1
ATOM 1439 N N . GLY A 1 197 ? 11.954 10.173 -10.100 1.00 92.94 197 GLY A N 1
ATOM 1440 C CA . GLY A 1 197 ? 10.937 9.983 -11.111 1.00 92.94 197 GLY A CA 1
ATOM 1441 C C . GLY A 1 197 ? 9.637 9.444 -10.518 1.00 92.94 197 GLY A C 1
ATOM 1442 O O . GLY A 1 197 ? 9.652 8.677 -9.554 1.00 92.94 197 GLY A O 1
ATOM 1443 N N . SER A 1 198 ? 8.511 9.850 -11.088 1.00 95.12 198 SER A N 1
ATOM 1444 C CA . SER A 1 198 ? 7.171 9.436 -10.665 1.00 95.12 198 SER A CA 1
ATOM 1445 C C . SER A 1 198 ? 6.489 8.580 -11.725 1.00 95.12 198 SER A C 1
ATOM 1447 O O . SER A 1 198 ? 6.843 8.634 -12.896 1.00 95.12 198 SER A O 1
ATOM 1449 N N . HIS A 1 199 ? 5.482 7.798 -11.344 1.00 96.81 199 HIS A N 1
ATOM 1450 C CA . HIS A 1 199 ? 4.665 7.043 -12.307 1.00 96.81 199 HIS A CA 1
ATOM 1451 C C . HIS A 1 199 ? 5.451 6.075 -13.215 1.00 96.81 199 HIS A C 1
ATOM 1453 O O . HIS A 1 199 ? 5.132 5.934 -14.395 1.00 96.81 199 HIS A O 1
ATOM 1459 N N . ASN A 1 200 ? 6.486 5.422 -12.687 1.00 96.94 200 ASN A N 1
ATOM 1460 C CA . ASN A 1 200 ? 7.294 4.432 -13.396 1.00 96.94 200 ASN A CA 1
ATOM 1461 C C . ASN A 1 200 ? 6.955 3.002 -12.956 1.00 96.94 200 ASN A C 1
ATOM 1463 O O . ASN A 1 200 ? 6.595 2.758 -11.801 1.00 96.94 200 ASN A O 1
ATOM 1467 N N . LEU A 1 201 ? 7.136 2.048 -13.870 1.00 97.88 201 LEU A N 1
ATOM 1468 C CA . LEU A 1 201 ? 7.188 0.620 -13.558 1.00 97.88 201 LEU A CA 1
ATOM 1469 C C . LEU A 1 201 ? 8.653 0.195 -13.411 1.00 97.88 201 LEU A C 1
ATOM 1471 O O . LEU A 1 201 ? 9.422 0.291 -14.366 1.00 97.88 201 LEU A O 1
ATOM 1475 N N . VAL A 1 202 ? 9.026 -0.273 -12.222 1.00 97.50 202 VAL A N 1
ATOM 1476 C CA . VAL A 1 202 ? 10.406 -0.602 -11.839 1.00 97.50 202 VAL A CA 1
ATOM 1477 C C . VAL A 1 202 ? 10.489 -2.080 -11.472 1.00 97.50 202 VAL A C 1
ATOM 1479 O O . VAL A 1 202 ? 9.718 -2.547 -10.637 1.00 97.50 202 VAL A O 1
ATOM 1482 N N . ILE A 1 203 ? 11.410 -2.827 -12.082 1.00 98.19 203 ILE A N 1
ATOM 1483 C CA . ILE A 1 203 ? 11.574 -4.268 -11.852 1.00 98.19 203 ILE A CA 1
ATOM 1484 C C . ILE A 1 203 ? 13.055 -4.618 -11.670 1.00 98.19 203 ILE A C 1
ATOM 1486 O O . ILE A 1 203 ? 13.859 -4.435 -12.583 1.00 98.19 203 ILE A O 1
ATOM 1490 N N . GLY A 1 204 ? 13.403 -5.220 -10.533 1.00 95.62 204 GLY A N 1
ATOM 1491 C CA . GLY A 1 204 ? 14.774 -5.658 -10.237 1.00 95.62 204 GLY A CA 1
ATOM 1492 C C . GLY A 1 204 ? 15.637 -4.607 -9.516 1.00 95.62 204 GLY A C 1
ATOM 1493 O O . GLY A 1 204 ? 15.140 -3.527 -9.196 1.00 95.62 204 GLY A O 1
ATOM 1494 N N . PRO A 1 205 ? 16.902 -4.944 -9.202 1.00 92.06 205 PRO A N 1
ATOM 1495 C CA . PRO A 1 205 ? 17.753 -4.190 -8.277 1.00 92.06 205 PRO A CA 1
ATOM 1496 C C . PRO A 1 205 ? 18.424 -2.959 -8.901 1.00 92.06 205 PRO A C 1
ATOM 1498 O O . PRO A 1 205 ? 18.785 -2.948 -10.078 1.00 92.06 205 PRO A O 1
ATOM 1501 N N . GLY A 1 206 ? 18.727 -1.951 -8.080 1.00 91.00 206 GLY A N 1
ATOM 1502 C CA . GLY A 1 206 ? 19.678 -0.889 -8.428 1.00 91.00 206 GLY A CA 1
ATOM 1503 C C . GLY A 1 206 ? 19.223 0.087 -9.508 1.00 91.00 206 GLY A C 1
ATOM 1504 O O . GLY A 1 206 ? 20.038 0.887 -9.964 1.00 91.00 206 GLY A O 1
ATOM 1505 N N . ASN A 1 207 ? 17.963 0.041 -9.941 1.00 93.31 207 ASN A N 1
ATOM 1506 C CA . ASN A 1 207 ? 17.497 0.858 -11.052 1.00 93.31 207 ASN A CA 1
ATOM 1507 C C . ASN A 1 207 ? 17.389 2.335 -10.645 1.00 93.31 207 ASN A C 1
ATOM 1509 O O . ASN A 1 207 ? 17.081 2.678 -9.502 1.00 93.31 207 ASN A O 1
ATOM 1513 N N . ARG A 1 208 ? 17.656 3.227 -11.595 1.00 92.69 208 ARG A N 1
ATOM 1514 C CA . ARG A 1 208 ? 17.599 4.681 -11.444 1.00 92.69 208 ARG A CA 1
ATOM 1515 C C . ARG A 1 208 ? 16.526 5.252 -12.359 1.00 92.69 208 ARG A C 1
ATOM 1517 O O . ARG A 1 208 ? 16.403 4.872 -13.520 1.00 92.69 208 ARG A O 1
ATOM 1524 N N . PHE A 1 209 ? 15.775 6.198 -11.831 1.00 93.38 209 PHE A N 1
ATOM 1525 C CA . PHE A 1 209 ? 14.742 6.955 -12.519 1.00 93.38 209 PHE A CA 1
ATOM 1526 C C . PHE A 1 209 ? 14.837 8.398 -12.027 1.00 93.38 209 PHE A C 1
ATOM 1528 O O . PHE A 1 209 ? 14.390 8.744 -10.928 1.00 93.38 209 PHE A O 1
ATOM 1535 N N . THR A 1 210 ? 15.523 9.231 -12.813 1.00 92.12 210 THR A N 1
ATOM 1536 C CA . THR A 1 210 ? 15.897 10.596 -12.406 1.00 92.12 210 THR A CA 1
ATOM 1537 C C . THR A 1 210 ? 14.663 11.479 -12.206 1.00 92.12 210 THR A C 1
ATOM 1539 O O . THR A 1 210 ? 13.550 11.108 -12.572 1.00 92.12 210 THR A O 1
ATOM 1542 N N . GLN A 1 211 ? 14.840 12.690 -11.668 1.00 90.06 211 GLN A N 1
ATOM 1543 C CA . GLN A 1 211 ? 13.729 13.633 -11.486 1.00 90.06 211 GLN A CA 1
ATOM 1544 C C . GLN A 1 211 ? 12.930 13.900 -12.775 1.00 90.06 211 GLN A C 1
ATOM 1546 O O . GLN A 1 211 ? 11.752 14.198 -12.676 1.00 90.06 211 GLN A O 1
ATOM 1551 N N . ALA A 1 212 ? 13.522 13.807 -13.967 1.00 91.25 212 ALA A N 1
ATOM 1552 C CA . ALA A 1 212 ? 12.796 14.032 -15.220 1.00 91.25 212 ALA A CA 1
ATOM 1553 C C . ALA A 1 212 ? 12.089 12.771 -15.760 1.00 91.25 212 ALA A C 1
ATOM 1555 O O . ALA A 1 212 ? 11.331 12.870 -16.726 1.00 91.25 212 ALA A O 1
ATOM 1556 N N . ALA A 1 213 ? 12.312 11.599 -15.156 1.00 93.44 213 ALA A N 1
ATOM 1557 C CA . ALA A 1 213 ? 11.696 10.348 -15.573 1.00 93.44 213 ALA A CA 1
ATOM 1558 C C . ALA A 1 213 ? 10.274 10.211 -15.014 1.00 93.44 213 ALA A C 1
ATOM 1560 O O . ALA A 1 213 ? 10.067 10.101 -13.807 1.00 93.44 213 ALA A O 1
ATOM 1561 N N . TYR A 1 214 ? 9.285 10.173 -15.898 1.00 94.38 214 TYR A N 1
ATOM 1562 C CA . TYR A 1 214 ? 7.921 9.805 -15.536 1.00 94.38 214 TYR A CA 1
ATOM 1563 C C . TYR A 1 214 ? 7.231 9.049 -16.659 1.00 94.38 214 TYR A C 1
ATOM 1565 O O . TYR A 1 214 ? 7.562 9.240 -17.832 1.00 94.38 214 TYR A O 1
ATOM 1573 N N . GLY A 1 215 ? 6.279 8.182 -16.308 1.00 94.94 215 GLY A N 1
ATOM 1574 C CA . GLY A 1 215 ? 5.630 7.300 -17.282 1.00 94.94 215 GLY A CA 1
ATOM 1575 C C . GLY A 1 215 ? 6.605 6.320 -17.943 1.00 94.94 21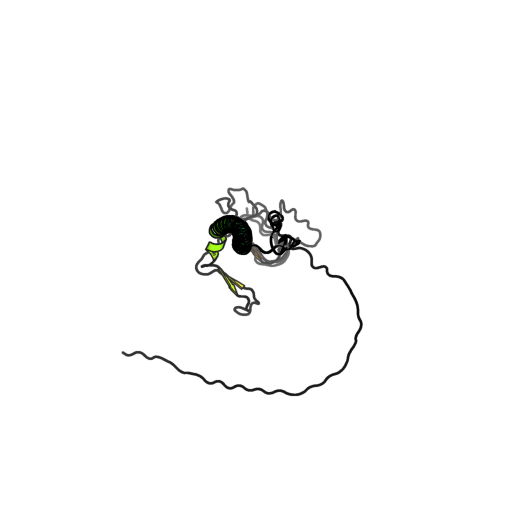5 GLY A C 1
ATOM 1576 O O . GLY A 1 215 ? 6.385 5.917 -19.082 1.00 94.94 215 GLY A O 1
ATOM 1577 N N . GLY A 1 216 ? 7.722 6.012 -17.281 1.00 95.75 216 GLY A N 1
ATOM 1578 C CA . GLY A 1 216 ? 8.780 5.159 -17.801 1.00 95.75 216 GLY A CA 1
ATOM 1579 C C . GLY A 1 216 ? 8.681 3.708 -17.335 1.00 95.75 216 GLY A C 1
ATOM 1580 O O . GLY A 1 216 ? 7.946 3.360 -16.407 1.00 95.75 216 GLY A O 1
ATOM 1581 N N . PHE A 1 217 ? 9.468 2.853 -17.981 1.00 97.75 217 PHE A N 1
ATOM 1582 C CA . PHE A 1 217 ? 9.604 1.438 -17.641 1.00 97.75 217 PHE A CA 1
ATOM 1583 C C . PHE A 1 217 ? 11.081 1.089 -17.479 1.00 97.75 217 PHE A C 1
ATOM 1585 O O . PHE A 1 217 ? 11.877 1.334 -18.377 1.00 97.75 217 PHE A O 1
ATOM 1592 N N . VAL A 1 218 ? 11.475 0.520 -16.346 1.00 97.38 218 VAL A N 1
ATOM 1593 C CA . VAL A 1 218 ? 12.859 0.104 -16.116 1.00 97.38 218 VAL A CA 1
ATOM 1594 C C . VAL A 1 218 ? 12.880 -1.273 -15.473 1.00 97.38 218 VAL A C 1
ATOM 1596 O O . VAL A 1 218 ? 12.381 -1.474 -14.370 1.00 97.38 218 VAL A O 1
ATOM 1599 N N . ALA A 1 219 ? 13.443 -2.240 -16.185 1.00 98.19 219 ALA A N 1
ATOM 1600 C CA . ALA A 1 219 ? 13.603 -3.608 -15.724 1.00 98.19 219 ALA A CA 1
ATOM 1601 C C . ALA A 1 219 ? 15.060 -4.056 -15.854 1.00 98.19 219 ALA A C 1
ATOM 1603 O O . ALA A 1 219 ? 15.773 -3.600 -16.746 1.00 98.19 219 ALA A O 1
ATOM 1604 N N . GLY A 1 220 ? 15.497 -4.974 -14.993 1.00 96.25 220 GLY A N 1
ATOM 1605 C CA . GLY A 1 220 ? 16.864 -5.497 -14.963 1.00 96.25 220 GLY A CA 1
ATOM 1606 C C . GLY A 1 220 ? 17.640 -4.988 -13.751 1.00 96.25 220 GLY A C 1
ATOM 1607 O O . GLY A 1 220 ? 17.052 -4.767 -12.695 1.00 96.25 220 GLY A O 1
ATOM 1608 N N . SER A 1 221 ? 18.958 -4.854 -13.897 1.00 93.50 221 SER A N 1
ATOM 1609 C CA . SER A 1 221 ? 19.859 -4.475 -12.809 1.00 93.50 221 SER A CA 1
ATOM 1610 C C . SER A 1 221 ? 20.603 -3.189 -13.143 1.00 93.50 221 SER A C 1
ATOM 1612 O O . SER A 1 221 ? 21.250 -3.099 -14.181 1.00 93.50 221 SER A O 1
ATOM 1614 N N . GLU A 1 222 ? 20.597 -2.220 -12.236 1.00 91.75 222 GLU A N 1
ATOM 1615 C CA . GLU A 1 222 ? 21.415 -1.000 -12.352 1.00 91.75 222 GLU A CA 1
ATOM 1616 C C . GLU A 1 222 ? 21.156 -0.171 -13.625 1.00 91.75 222 GLU A C 1
ATOM 1618 O O . GLU A 1 222 ? 22.024 0.570 -14.088 1.00 91.75 222 GLU A O 1
ATOM 1623 N N . ASN A 1 223 ? 19.958 -0.273 -14.205 1.00 93.81 223 ASN A N 1
ATOM 1624 C CA . ASN A 1 223 ? 19.587 0.489 -15.393 1.00 93.81 223 ASN A CA 1
ATOM 1625 C C . ASN A 1 223 ? 19.112 1.899 -15.017 1.00 93.81 223 ASN A C 1
ATOM 1627 O O . ASN A 1 223 ? 18.600 2.117 -13.925 1.00 93.81 223 ASN A O 1
ATOM 1631 N N . THR A 1 224 ? 19.256 2.867 -15.921 1.00 94.12 224 THR A N 1
ATOM 1632 C CA . THR A 1 224 ? 18.859 4.266 -15.708 1.00 94.12 224 THR A CA 1
ATOM 1633 C C . THR A 1 224 ? 17.860 4.718 -16.768 1.00 94.12 224 THR A C 1
ATOM 1635 O O . THR A 1 224 ? 18.150 4.646 -17.959 1.00 94.12 224 THR A O 1
ATOM 1638 N N . ILE A 1 225 ? 16.712 5.242 -16.343 1.00 95.75 225 ILE A N 1
ATOM 1639 C CA . ILE A 1 225 ? 15.809 6.043 -17.179 1.00 95.75 225 ILE A CA 1
ATOM 1640 C C . ILE A 1 225 ? 15.898 7.508 -16.741 1.00 95.75 225 ILE A C 1
ATOM 1642 O O . ILE A 1 225 ? 15.862 7.804 -15.545 1.00 95.75 225 ILE A O 1
ATOM 1646 N N . SER A 1 226 ? 16.077 8.437 -17.683 1.00 93.81 226 SER A N 1
ATOM 1647 C CA . SER A 1 226 ? 16.384 9.836 -17.336 1.00 93.81 226 SER A CA 1
ATOM 1648 C C . SER A 1 226 ? 15.420 10.888 -17.878 1.00 93.81 226 SER A C 1
ATOM 1650 O O . SER A 1 226 ? 15.622 12.065 -17.587 1.00 93.81 226 SER A O 1
ATOM 1652 N N . SER A 1 227 ? 14.409 10.497 -18.656 1.00 94.31 227 SER A N 1
ATOM 1653 C CA . SER A 1 227 ? 13.464 11.431 -19.287 1.00 94.31 227 SER A CA 1
ATOM 1654 C C . SER A 1 227 ? 12.049 10.850 -19.340 1.00 94.31 227 SER A C 1
ATOM 1656 O O . SER A 1 227 ? 11.837 9.658 -19.098 1.00 94.31 227 SER A O 1
ATOM 1658 N N . ALA A 1 228 ? 11.075 11.695 -19.673 1.00 93.56 228 ALA A N 1
ATOM 1659 C CA . ALA A 1 228 ? 9.677 11.308 -19.821 1.00 93.56 228 ALA A CA 1
ATOM 1660 C C . ALA A 1 228 ? 9.506 10.135 -20.798 1.00 93.56 228 ALA A C 1
ATOM 1662 O O . ALA A 1 228 ? 10.085 10.141 -21.883 1.00 93.56 228 ALA A O 1
ATOM 1663 N N . SER A 1 229 ? 8.680 9.152 -20.430 1.00 94.12 229 SER A N 1
ATOM 1664 C CA . SER A 1 229 ? 8.307 8.015 -21.288 1.00 94.12 229 SER A CA 1
ATOM 1665 C C . SER A 1 229 ? 9.497 7.206 -21.840 1.00 94.12 229 SER A C 1
ATOM 1667 O O . SER A 1 229 ? 9.406 6.611 -22.912 1.00 94.12 229 SER A O 1
ATOM 1669 N N . THR A 1 230 ? 10.629 7.183 -21.125 1.00 96.12 230 THR A N 1
ATOM 1670 C CA . THR A 1 230 ? 11.801 6.368 -21.492 1.00 96.12 230 THR A CA 1
ATOM 1671 C C . THR A 1 230 ? 11.694 4.950 -20.935 1.00 96.12 230 THR A C 1
ATOM 1673 O O . THR A 1 230 ? 11.035 4.712 -19.920 1.00 96.12 230 THR A O 1
ATOM 1676 N N . SER A 1 231 ? 12.320 3.986 -21.619 1.00 97.06 231 SER A N 1
ATOM 1677 C CA . SER A 1 231 ? 12.172 2.570 -21.289 1.00 97.06 231 SER A CA 1
ATOM 1678 C C . SER A 1 231 ? 13.472 1.778 -21.420 1.00 97.06 231 SER A C 1
ATOM 1680 O O . SER A 1 231 ? 14.152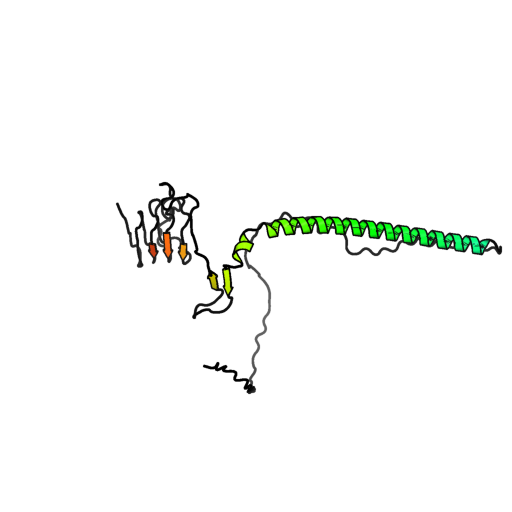 1.858 -22.440 1.00 97.06 231 SER A O 1
ATOM 1682 N N . VAL A 1 232 ? 13.752 0.935 -20.428 1.00 97.81 232 VAL A N 1
ATOM 1683 C CA . VAL A 1 232 ? 14.750 -0.139 -20.462 1.00 97.81 232 VAL A CA 1
ATOM 1684 C C . VAL A 1 232 ? 14.056 -1.438 -20.064 1.00 97.81 232 VAL A C 1
ATOM 1686 O O . VAL A 1 232 ? 13.590 -1.572 -18.938 1.00 97.81 232 VAL A O 1
ATOM 1689 N N . SER A 1 233 ? 13.988 -2.415 -20.967 1.00 96.56 233 SER A N 1
ATOM 1690 C CA . SER A 1 233 ? 13.235 -3.656 -20.731 1.00 96.56 233 SER A CA 1
ATOM 1691 C C . SER A 1 233 ? 14.017 -4.770 -20.023 1.00 96.56 233 SER A C 1
ATOM 1693 O O . SER A 1 233 ? 13.447 -5.825 -19.756 1.00 96.56 233 SER A O 1
ATOM 1695 N N . GLY A 1 234 ? 15.311 -4.587 -19.745 1.00 96.31 234 GLY A N 1
ATOM 1696 C CA . GLY A 1 234 ? 16.164 -5.600 -19.119 1.00 96.31 234 GLY A CA 1
ATOM 1697 C C . GLY A 1 234 ? 17.660 -5.285 -19.223 1.00 96.31 234 GLY A C 1
ATOM 1698 O O . GLY A 1 234 ? 18.054 -4.244 -19.744 1.00 96.31 234 GLY A O 1
ATOM 1699 N N . GLY A 1 235 ? 18.499 -6.222 -18.772 1.00 96.19 235 GLY A N 1
ATOM 1700 C CA . GLY A 1 235 ? 19.965 -6.131 -18.844 1.00 96.19 235 GLY A CA 1
ATOM 1701 C C . GLY A 1 235 ? 20.611 -5.461 -17.626 1.00 96.19 235 GLY A C 1
ATOM 1702 O O . GLY A 1 235 ? 19.951 -5.276 -16.602 1.00 96.19 235 GLY A O 1
ATOM 1703 N N . TRP A 1 236 ? 21.903 -5.136 -17.744 1.00 93.44 236 TRP A N 1
ATOM 1704 C CA . TRP A 1 236 ? 22.722 -4.540 -16.683 1.00 93.44 236 TRP A CA 1
ATOM 1705 C C . TRP A 1 236 ? 23.361 -3.221 -17.151 1.00 93.44 236 TRP A C 1
ATOM 1707 O O . TRP A 1 236 ? 23.963 -3.196 -18.223 1.00 93.44 236 TRP A O 1
ATOM 1717 N N . VAL A 1 237 ? 23.235 -2.146 -16.361 1.00 93.06 237 VAL A N 1
ATOM 1718 C CA . VAL A 1 237 ? 23.873 -0.821 -16.587 1.00 93.06 237 VAL A CA 1
ATOM 1719 C C . VAL A 1 237 ? 23.523 -0.174 -17.939 1.00 93.06 237 VAL A C 1
ATOM 1721 O O . VAL A 1 237 ? 24.320 0.520 -18.566 1.00 93.06 237 VAL A O 1
ATOM 1724 N N . ASN A 1 238 ? 22.295 -0.358 -18.412 1.00 94.75 238 ASN A N 1
ATOM 1725 C CA . ASN A 1 238 ? 21.783 0.371 -19.570 1.00 94.75 238 ASN A CA 1
ATOM 1726 C C . ASN 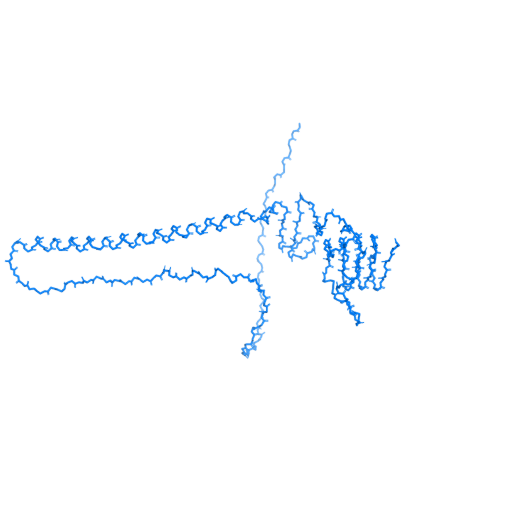A 1 238 ? 21.290 1.759 -19.159 1.00 94.75 238 ASN A C 1
ATOM 1728 O O . ASN A 1 238 ? 20.777 1.949 -18.059 1.00 94.75 238 ASN A O 1
ATOM 1732 N N . THR A 1 239 ? 21.375 2.724 -20.073 1.00 94.81 239 THR A N 1
ATOM 1733 C CA . THR A 1 239 ? 20.783 4.055 -19.893 1.00 94.81 239 THR A CA 1
ATOM 1734 C C . THR A 1 239 ? 19.845 4.358 -21.052 1.00 94.81 239 THR A C 1
ATOM 1736 O O . THR A 1 239 ? 20.266 4.311 -22.206 1.00 94.81 239 THR A O 1
ATOM 1739 N N . ALA A 1 240 ? 18.595 4.702 -20.748 1.00 95.75 240 ALA A N 1
ATOM 1740 C CA . ALA A 1 240 ? 17.662 5.287 -21.699 1.00 95.75 240 ALA A CA 1
ATOM 1741 C C . ALA A 1 240 ? 17.419 6.755 -21.341 1.00 95.75 240 ALA A C 1
ATOM 1743 O O . ALA A 1 240 ? 16.946 7.091 -20.252 1.00 95.75 240 ALA A O 1
ATOM 1744 N N . SER A 1 241 ? 17.733 7.628 -22.289 1.00 91.69 241 SER A N 1
ATOM 1745 C CA . SER A 1 241 ? 17.522 9.065 -22.196 1.00 91.69 241 SER A CA 1
ATOM 1746 C C . SER A 1 241 ? 16.696 9.552 -23.385 1.00 91.69 241 SER A C 1
ATOM 1748 O O . SER A 1 241 ? 16.684 8.941 -24.453 1.00 91.69 241 SER A O 1
ATOM 1750 N N . GLY A 1 242 ? 15.965 10.641 -23.173 1.00 81.88 242 GLY A N 1
ATOM 1751 C CA . GLY A 1 242 ? 15.195 11.354 -24.192 1.00 81.88 242 GLY A CA 1
ATOM 1752 C C . GLY A 1 242 ? 15.486 12.854 -24.127 1.00 81.88 242 GLY A C 1
ATOM 1753 O O . GLY A 1 242 ? 15.996 13.327 -23.108 1.00 81.88 242 GLY A O 1
ATOM 1754 N N . ILE A 1 243 ? 15.185 13.575 -25.208 1.00 68.25 243 ILE A N 1
ATOM 1755 C CA . ILE A 1 243 ? 15.352 15.037 -25.320 1.00 68.25 243 ILE A CA 1
ATOM 1756 C C . ILE A 1 243 ? 14.078 15.737 -24.852 1.00 68.25 243 ILE A C 1
ATOM 1758 O O . ILE A 1 243 ? 12.989 15.266 -25.250 1.00 68.25 243 ILE A O 1
#